Protein AF-A0A0C3B4S2-F1 (afdb_monomer_lite)

Foldseek 3Di:
DDDPDPQDDDDPLLVVLLVVLLVVLVVLLVVLQVQLVVLVVVLVVLVPPDPPDPLCPDPLNVLLNCLSVLLSVLSNVLSVLSVVLNVLSVCLSVVLSCCVVVVDPAQPDDDPPPDPDDPSVNSSSNSPGDPCSVVSVVSSVVSSLSSLVSSLSNVLSVCLSPDPDPVVSVVSVVVSVVVNVVSVVVVVCVVVVVPDD

Secondary structure (DSSP, 8-state):
--------PPPHHHHHHHHHHHHHHHHHHHHHHHHHHHHHHHHHHHHTS-TTSTTTTSHHHHHHHHHHHHHHHHHHHHHHHHHHHHHHHHHHHHHHHHHHTTSSPPP-----TT-----HHHHHHHTT--THHHHHHHHHHHHHHHHHHHHHHHHHHHHHHH-S-HHHHHHHHHHHHHHHHHHHHHHHHHHHHT---

Sequence (197 aa):
MSNPTPPEKLPDQVKLVLDADQKQAEAVGIVMALFAGALVSLAQIVEGVDSEDSKTTTASWQAMRIFLYGSVMLNLAGAFLSLLTIKMCTDLPLAYHQWKSGKRDGPRVNRPDRVKDWHRFGLLLEAGMSRHYATVDHMSTLALILACVCTFASLTFWVCLNTLNVITSGITMIIFGLVGIAVIVAFVMTIVGEGWK

Radius of gyration: 22.96 Å; chains: 1; bounding box: 51×38×77 Å

Organism: NCBI:txid933852

Structure (mmCIF, N/CA/C/O backbone):
data_AF-A0A0C3B4S2-F1
#
_entry.id   AF-A0A0C3B4S2-F1
#
loop_
_atom_site.group_PDB
_atom_site.id
_atom_site.type_symbol
_atom_site.label_atom_id
_atom_site.label_alt_id
_atom_site.label_comp_id
_atom_site.label_asym_id
_atom_site.label_entity_id
_atom_site.label_seq_id
_atom_site.pdbx_PDB_ins_code
_atom_site.Cartn_x
_atom_site.Cartn_y
_atom_site.Cartn_z
_atom_site.occupancy
_atom_site.B_iso_or_equiv
_atom_site.auth_seq_id
_atom_site.auth_comp_id
_atom_site.auth_asym_id
_atom_site.auth_atom_id
_atom_site.pdbx_PDB_model_num
ATOM 1 N N . MET A 1 1 ? 23.307 16.521 -43.701 1.00 38.19 1 MET A N 1
ATOM 2 C CA . MET A 1 1 ? 22.108 16.786 -42.879 1.00 38.19 1 MET A CA 1
ATOM 3 C C . MET A 1 1 ? 21.499 15.441 -42.517 1.00 38.19 1 MET A C 1
ATOM 5 O O . MET A 1 1 ? 20.923 14.804 -43.386 1.00 38.19 1 MET A O 1
ATOM 9 N N . SER A 1 2 ? 21.731 14.944 -41.301 1.00 38.69 2 SER A N 1
ATOM 10 C CA . SER A 1 2 ? 21.067 13.733 -40.807 1.00 38.69 2 SER A CA 1
ATOM 11 C C . SER A 1 2 ? 19.630 14.089 -40.436 1.00 38.69 2 SER A C 1
ATOM 13 O O . SER A 1 2 ? 19.408 15.032 -39.679 1.00 38.69 2 SER A O 1
ATOM 15 N N . ASN A 1 3 ? 18.660 13.364 -40.995 1.00 37.84 3 ASN A N 1
ATOM 16 C CA . ASN A 1 3 ? 17.264 13.472 -40.575 1.00 37.84 3 ASN A CA 1
ATOM 17 C C . ASN A 1 3 ? 17.179 13.259 -39.054 1.00 37.84 3 ASN A C 1
ATOM 19 O O . ASN A 1 3 ? 17.784 12.299 -38.566 1.00 37.84 3 ASN A O 1
ATOM 23 N N . PRO A 1 4 ? 16.451 14.103 -38.300 1.00 43.50 4 PRO A N 1
ATOM 24 C CA . PRO A 1 4 ? 16.162 13.810 -36.907 1.00 43.50 4 PRO A CA 1
ATOM 25 C C . PRO A 1 4 ? 15.324 12.532 -36.876 1.00 43.50 4 PRO A C 1
ATOM 27 O O . PRO A 1 4 ? 14.188 12.502 -37.353 1.00 43.50 4 PRO A O 1
ATOM 30 N N . THR A 1 5 ? 15.910 11.449 -36.374 1.00 50.38 5 THR A N 1
ATOM 31 C CA . THR A 1 5 ? 15.167 10.236 -36.051 1.00 50.38 5 THR A CA 1
ATOM 32 C C . THR A 1 5 ? 14.046 10.616 -35.079 1.00 50.38 5 THR A C 1
ATOM 34 O O . THR A 1 5 ? 14.288 11.385 -34.142 1.00 50.38 5 THR A O 1
ATOM 37 N N . PRO A 1 6 ? 12.804 10.151 -35.305 1.00 46.91 6 PRO A N 1
ATOM 38 C CA . PRO A 1 6 ? 11.701 10.441 -34.398 1.00 46.91 6 PRO A CA 1
ATOM 39 C C . PRO A 1 6 ? 12.076 9.997 -32.976 1.00 46.91 6 PRO A C 1
ATOM 41 O O . PRO A 1 6 ? 12.815 9.018 -32.839 1.00 46.91 6 PRO A O 1
ATOM 44 N N . PRO A 1 7 ? 11.594 10.690 -31.923 1.00 50.56 7 PRO A N 1
ATOM 45 C CA . PRO A 1 7 ? 11.894 10.331 -30.542 1.00 50.56 7 PRO A CA 1
ATOM 46 C C . PRO A 1 7 ? 11.542 8.862 -30.343 1.00 50.56 7 PRO A C 1
ATOM 48 O O . PRO A 1 7 ? 10.396 8.444 -30.518 1.00 50.56 7 PRO A O 1
ATOM 51 N N . GLU A 1 8 ? 12.575 8.070 -30.096 1.00 57.66 8 GLU A N 1
ATOM 52 C CA . GLU A 1 8 ? 12.512 6.636 -30.301 1.00 57.66 8 GLU A CA 1
ATOM 53 C C . GLU A 1 8 ? 11.746 5.980 -29.154 1.00 57.66 8 GLU A C 1
ATOM 55 O O . GLU A 1 8 ? 12.255 5.856 -28.044 1.00 57.66 8 GLU A O 1
ATOM 60 N N . LYS A 1 9 ? 10.477 5.659 -29.413 1.00 66.25 9 LYS A N 1
ATOM 61 C CA . LYS A 1 9 ? 9.493 5.247 -28.407 1.00 66.25 9 LYS A CA 1
ATOM 62 C C . LYS A 1 9 ? 9.879 3.922 -27.741 1.00 66.25 9 LYS A C 1
ATOM 64 O O . LYS A 1 9 ? 10.499 3.062 -28.367 1.00 66.25 9 LYS A O 1
ATOM 69 N N . LEU A 1 10 ? 9.470 3.761 -26.478 1.00 72.06 10 LEU A N 1
ATOM 70 C CA . LEU A 1 10 ? 9.518 2.472 -25.782 1.00 72.06 10 LEU A CA 1
ATOM 71 C C . LEU A 1 10 ? 8.820 1.387 -26.621 1.00 72.06 10 LEU A C 1
ATOM 73 O O . LEU A 1 10 ? 7.815 1.701 -27.264 1.00 72.06 10 LEU A O 1
ATOM 77 N N . PRO A 1 11 ? 9.285 0.124 -26.575 1.00 80.56 11 PRO A N 1
ATOM 78 C CA . PRO A 1 11 ? 8.559 -0.988 -27.177 1.00 80.56 11 PRO A CA 1
ATOM 79 C C . PRO A 1 11 ? 7.121 -1.044 -26.648 1.00 80.56 11 PRO A C 1
ATOM 81 O O . PRO A 1 11 ? 6.907 -0.911 -25.440 1.00 80.56 11 PRO A O 1
ATOM 84 N N . ASP A 1 12 ? 6.146 -1.274 -27.529 1.00 79.94 12 ASP A N 1
ATOM 85 C CA . ASP A 1 12 ? 4.718 -1.186 -27.185 1.00 79.94 12 ASP A CA 1
ATOM 86 C C . ASP A 1 12 ? 4.326 -2.105 -26.017 1.00 79.94 12 ASP A C 1
ATOM 88 O O . ASP A 1 12 ? 3.526 -1.721 -25.167 1.00 79.94 12 ASP A O 1
ATOM 92 N N . GLN A 1 13 ? 4.945 -3.287 -25.918 1.00 75.19 13 GLN A N 1
ATOM 93 C CA . GLN A 1 13 ? 4.725 -4.229 -24.814 1.00 75.19 13 GLN A CA 1
ATOM 94 C C . GLN A 1 13 ? 5.197 -3.675 -23.462 1.00 75.19 13 GLN A C 1
ATOM 96 O O . GLN A 1 13 ? 4.485 -3.780 -22.467 1.00 75.19 13 GLN A O 1
ATOM 101 N N . VAL A 1 14 ? 6.374 -3.041 -23.425 1.00 80.00 14 VAL A N 1
ATOM 102 C CA . VAL A 1 14 ? 6.921 -2.419 -22.208 1.00 80.00 14 VAL A CA 1
ATOM 103 C C . VAL A 1 14 ? 6.069 -1.218 -21.822 1.00 80.00 14 VAL A C 1
ATOM 105 O O . VAL A 1 14 ? 5.740 -1.048 -20.653 1.00 80.00 14 VAL A O 1
ATOM 108 N N . LYS A 1 15 ? 5.666 -0.412 -22.809 1.00 82.62 15 LYS A N 1
ATOM 109 C CA . LYS A 1 15 ? 4.810 0.749 -22.584 1.00 82.62 15 LYS A CA 1
ATOM 110 C C . LYS A 1 15 ? 3.446 0.354 -22.013 1.00 82.62 15 LYS A C 1
ATOM 112 O O . LYS A 1 15 ? 3.002 0.977 -21.059 1.00 82.62 15 LYS A O 1
ATOM 117 N N . LEU A 1 16 ? 2.806 -0.685 -22.551 1.00 84.25 16 LEU A N 1
ATOM 118 C CA . LEU A 1 16 ? 1.517 -1.167 -22.050 1.00 84.25 16 LEU A CA 1
ATOM 119 C C . LEU A 1 16 ? 1.604 -1.590 -20.577 1.00 84.25 16 LEU A C 1
ATOM 121 O O . LEU A 1 16 ? 0.755 -1.215 -19.772 1.00 84.25 16 LEU A O 1
ATOM 125 N N . VAL A 1 17 ? 2.644 -2.353 -20.229 1.00 82.94 17 VAL A N 1
ATOM 126 C CA . VAL A 1 17 ? 2.894 -2.815 -18.858 1.00 82.94 17 VAL A CA 1
ATOM 127 C C . VAL A 1 17 ? 3.141 -1.638 -17.913 1.00 82.94 17 VAL A C 1
ATOM 129 O O . VAL A 1 17 ? 2.558 -1.597 -16.829 1.00 82.94 17 VAL A O 1
ATOM 132 N N . LEU A 1 18 ? 3.963 -0.682 -18.351 1.00 85.69 18 LEU A N 1
ATOM 133 C CA . LEU A 1 18 ? 4.326 0.521 -17.608 1.00 85.69 18 LEU A CA 1
ATOM 134 C C . LEU A 1 18 ? 3.120 1.434 -17.358 1.00 85.69 18 LEU A C 1
ATOM 136 O O . LEU A 1 18 ? 2.908 1.868 -16.231 1.00 85.69 18 LEU A O 1
ATOM 140 N N . ASP A 1 19 ? 2.314 1.693 -18.392 1.00 86.75 19 ASP A N 1
ATOM 141 C CA . ASP A 1 19 ? 1.107 2.520 -18.299 1.00 86.75 19 ASP A CA 1
ATOM 142 C C . ASP A 1 19 ? 0.079 1.870 -17.355 1.00 86.75 19 ASP A C 1
ATOM 144 O O . ASP A 1 19 ? -0.599 2.563 -16.591 1.00 86.75 19 ASP A O 1
ATOM 148 N N . ALA A 1 20 ? -0.031 0.537 -17.380 1.00 86.44 20 ALA A N 1
ATOM 149 C CA . ALA A 1 20 ? -0.888 -0.209 -16.465 1.00 86.44 20 ALA A CA 1
ATOM 150 C C . ALA A 1 20 ? -0.389 -0.130 -15.011 1.00 86.44 20 ALA A C 1
ATOM 152 O O . ALA A 1 20 ? -1.187 0.146 -14.116 1.00 86.44 20 ALA A O 1
ATOM 153 N N . ASP A 1 21 ? 0.915 -0.313 -14.776 1.00 85.38 21 ASP A N 1
ATOM 154 C CA . ASP A 1 21 ? 1.522 -0.195 -13.441 1.00 85.38 21 ASP A CA 1
ATOM 155 C C . ASP A 1 21 ? 1.396 1.221 -12.879 1.00 85.38 21 ASP A C 1
ATOM 157 O O . ASP A 1 21 ? 1.027 1.408 -11.721 1.00 85.38 21 ASP A O 1
ATOM 161 N N . GLN A 1 22 ? 1.640 2.235 -13.709 1.00 88.31 22 GLN A N 1
ATOM 162 C CA . GLN A 1 22 ? 1.518 3.629 -13.309 1.00 88.31 22 GLN A CA 1
ATOM 163 C C . GLN A 1 22 ? 0.084 3.966 -12.886 1.00 88.31 22 GLN A C 1
ATOM 165 O O . GLN A 1 22 ? -0.110 4.550 -11.821 1.00 88.31 22 GLN A O 1
ATOM 170 N N . LYS A 1 23 ? -0.923 3.572 -13.679 1.00 90.19 23 LYS A N 1
ATOM 171 C CA . LYS A 1 23 ? -2.337 3.801 -13.337 1.00 90.19 23 LYS A CA 1
ATOM 172 C C . LYS A 1 23 ? -2.759 3.056 -12.075 1.00 90.19 23 LYS A C 1
ATOM 174 O O . LYS A 1 23 ? -3.519 3.595 -11.273 1.00 90.19 23 LYS A O 1
ATOM 179 N N . GLN A 1 24 ? -2.283 1.826 -11.899 1.00 88.06 24 GLN A N 1
ATOM 180 C CA . GLN A 1 24 ? -2.565 1.039 -10.703 1.00 88.06 24 GLN A CA 1
ATOM 181 C C . GLN A 1 24 ? -1.956 1.697 -9.460 1.00 88.06 24 GLN A C 1
ATOM 183 O O . GLN A 1 24 ? -2.663 1.900 -8.474 1.00 88.06 24 GLN A O 1
ATOM 188 N N . ALA A 1 25 ? -0.679 2.082 -9.516 1.00 89.25 25 ALA A N 1
ATOM 189 C CA . ALA A 1 25 ? -0.005 2.770 -8.422 1.00 89.25 25 ALA A CA 1
ATOM 190 C C . ALA A 1 25 ? -0.660 4.124 -8.104 1.00 89.25 25 ALA A C 1
ATOM 192 O O . ALA A 1 25 ? -0.841 4.455 -6.937 1.00 89.25 25 ALA A O 1
ATOM 193 N N . GLU A 1 26 ? -1.085 4.888 -9.112 1.00 92.38 26 GLU A N 1
ATOM 194 C CA . GLU A 1 26 ? -1.828 6.138 -8.913 1.00 92.38 26 GLU A CA 1
ATOM 195 C C . GLU A 1 26 ? -3.138 5.908 -8.152 1.00 92.38 26 GLU A C 1
ATOM 197 O O . GLU A 1 26 ? -3.380 6.548 -7.127 1.00 92.38 26 GLU A O 1
ATOM 202 N N . ALA A 1 27 ? -3.953 4.949 -8.598 1.00 91.06 27 ALA A N 1
ATOM 203 C CA . ALA A 1 27 ? -5.215 4.624 -7.943 1.00 91.06 27 ALA A CA 1
ATOM 204 C C . ALA A 1 27 ? -5.008 4.157 -6.493 1.00 91.06 27 ALA A C 1
ATOM 206 O O . ALA A 1 27 ? -5.675 4.653 -5.583 1.00 91.06 27 ALA A O 1
ATOM 207 N N . VAL A 1 28 ? -4.060 3.241 -6.261 1.00 89.44 28 VAL A N 1
ATOM 208 C CA . VAL A 1 28 ? -3.737 2.738 -4.916 1.00 89.44 28 VAL A CA 1
ATOM 209 C C . VAL A 1 28 ? -3.231 3.868 -4.023 1.00 89.44 28 VAL A C 1
ATOM 211 O O . VAL A 1 28 ? -3.699 4.007 -2.895 1.00 89.44 28 VAL A O 1
ATOM 214 N N . GLY A 1 29 ? -2.335 4.715 -4.531 1.00 91.12 29 GLY A N 1
ATOM 215 C CA . GLY A 1 29 ? -1.787 5.842 -3.785 1.00 91.12 29 GLY A CA 1
ATOM 216 C C . GLY A 1 29 ? -2.858 6.838 -3.342 1.00 91.12 29 GLY A C 1
ATOM 217 O O . GLY A 1 29 ? -2.869 7.242 -2.179 1.00 91.12 29 GLY A O 1
ATOM 218 N N . ILE A 1 30 ? -3.795 7.183 -4.233 1.00 92.56 30 ILE A N 1
ATOM 219 C CA . ILE A 1 30 ? -4.930 8.065 -3.918 1.00 92.56 30 ILE A CA 1
ATOM 220 C C . ILE A 1 30 ? -5.809 7.445 -2.832 1.00 92.56 30 ILE A C 1
ATOM 222 O O . ILE A 1 30 ? -6.122 8.105 -1.841 1.00 92.56 30 ILE A O 1
ATOM 226 N N . VAL A 1 31 ? -6.193 6.176 -2.995 1.00 92.69 31 VAL A N 1
ATOM 227 C CA . VAL A 1 31 ? -7.050 5.475 -2.031 1.00 92.69 31 VAL A CA 1
ATOM 228 C C . VAL A 1 31 ? -6.385 5.439 -0.656 1.00 92.69 31 VAL A C 1
ATOM 230 O O . VAL A 1 31 ? -6.995 5.854 0.325 1.00 92.69 31 VAL A O 1
ATOM 233 N N . MET A 1 32 ? -5.119 5.033 -0.586 1.00 92.12 32 MET A N 1
ATOM 234 C CA . MET A 1 32 ? -4.358 4.965 0.664 1.00 92.12 32 MET A CA 1
ATOM 235 C C . MET A 1 32 ? -4.247 6.337 1.345 1.00 92.12 32 MET A C 1
ATOM 237 O O . MET A 1 32 ? -4.450 6.450 2.552 1.00 92.12 32 MET A O 1
ATOM 241 N N . ALA A 1 33 ? -4.007 7.410 0.586 1.00 92.56 33 ALA A N 1
ATOM 242 C CA . ALA A 1 33 ? -3.966 8.765 1.137 1.00 92.56 33 ALA A CA 1
ATOM 243 C C . ALA A 1 33 ? -5.328 9.215 1.700 1.00 92.56 33 ALA A C 1
ATOM 245 O O . ALA A 1 33 ? -5.386 9.804 2.782 1.00 92.56 33 ALA A O 1
ATOM 246 N N . LEU A 1 34 ? -6.428 8.909 1.004 1.00 93.31 34 LEU A N 1
ATOM 247 C CA . LEU A 1 34 ? -7.783 9.208 1.479 1.00 93.31 34 LEU A CA 1
ATOM 248 C C . LEU A 1 34 ? -8.125 8.424 2.752 1.00 93.31 34 LEU A C 1
ATOM 250 O O . LEU A 1 34 ? -8.669 9.000 3.695 1.00 93.31 34 LEU A O 1
ATOM 254 N N . PHE A 1 35 ? -7.762 7.140 2.813 1.00 89.12 35 PHE A N 1
ATOM 255 C CA . PHE A 1 35 ? -7.934 6.323 4.015 1.00 89.12 35 PHE A CA 1
ATOM 256 C C . PHE A 1 35 ? -7.112 6.857 5.189 1.00 89.12 35 PHE A C 1
ATOM 258 O O . PHE A 1 35 ? -7.648 6.966 6.291 1.00 89.12 35 PHE A O 1
ATOM 265 N N . ALA A 1 36 ? -5.855 7.257 4.966 1.00 92.31 36 ALA A N 1
ATOM 266 C CA . ALA A 1 36 ? -5.053 7.912 5.998 1.00 92.31 36 ALA A CA 1
ATOM 267 C C . ALA A 1 36 ? -5.755 9.166 6.539 1.00 92.31 36 ALA A C 1
ATOM 269 O O . ALA A 1 36 ? -5.878 9.317 7.752 1.00 92.31 36 ALA A O 1
ATOM 270 N N . GLY A 1 37 ? -6.265 10.032 5.655 1.00 90.44 37 GLY A N 1
ATOM 271 C CA . GLY A 1 37 ? -7.000 11.236 6.047 1.00 90.44 37 GLY A CA 1
ATOM 272 C C . GLY A 1 37 ? -8.238 10.926 6.895 1.00 90.44 37 GLY A C 1
ATOM 273 O O . GLY A 1 37 ? -8.404 11.495 7.973 1.00 90.44 37 GLY A O 1
ATOM 274 N N . ALA A 1 38 ? -9.066 9.973 6.459 1.00 90.00 38 ALA A N 1
ATOM 275 C CA . ALA A 1 38 ? -10.255 9.552 7.201 1.00 90.00 38 ALA A CA 1
ATOM 276 C C . ALA A 1 38 ? -9.911 8.970 8.585 1.00 90.00 38 ALA A C 1
ATOM 278 O O . ALA A 1 38 ? -10.583 9.265 9.575 1.00 90.00 38 ALA A O 1
ATOM 279 N N . LEU A 1 39 ? -8.845 8.172 8.674 1.00 89.75 39 LEU A N 1
ATOM 280 C CA . LEU A 1 39 ? -8.396 7.572 9.930 1.00 89.75 39 LEU A CA 1
ATOM 281 C C . LEU A 1 39 ? -7.774 8.590 10.886 1.00 89.75 39 LEU A C 1
ATOM 283 O O . LEU A 1 39 ? -7.946 8.453 12.093 1.00 89.75 39 LEU A O 1
ATOM 287 N N . VAL A 1 40 ? -7.106 9.628 10.377 1.00 91.19 40 VAL A N 1
ATOM 288 C CA . VAL A 1 40 ? -6.643 10.754 11.202 1.00 91.19 40 VAL A CA 1
ATOM 289 C C . VAL A 1 40 ? -7.832 11.490 11.815 1.00 91.19 40 VAL A C 1
ATOM 291 O O . VAL A 1 40 ? -7.816 11.769 13.011 1.00 91.19 40 VAL A O 1
ATOM 294 N N . SER A 1 41 ? -8.895 11.746 11.045 1.00 90.06 41 SER A N 1
ATOM 295 C CA . SER A 1 41 ? -10.123 12.333 11.597 1.00 90.06 41 SER A CA 1
ATOM 296 C C . SER A 1 41 ? -10.759 11.436 12.661 1.00 90.06 41 SER A C 1
ATOM 298 O O . SER A 1 41 ? -11.190 11.928 13.702 1.00 90.06 41 SER A O 1
ATOM 300 N N . LEU A 1 42 ? -10.769 10.115 12.450 1.00 84.56 42 LEU A N 1
ATOM 301 C CA . LEU A 1 42 ? -11.228 9.167 13.466 1.00 84.56 42 LEU A CA 1
ATOM 302 C C . LEU A 1 42 ? -10.344 9.204 14.722 1.00 84.56 42 LEU A C 1
ATOM 304 O O . LEU A 1 42 ? -10.871 9.193 15.830 1.00 84.56 42 LEU A O 1
ATOM 308 N N . ALA A 1 43 ? -9.022 9.295 14.570 1.00 85.69 43 ALA A N 1
ATOM 309 C CA . ALA A 1 43 ? -8.088 9.398 15.690 1.00 85.69 43 ALA A CA 1
ATOM 310 C C . ALA A 1 43 ? -8.336 10.656 16.528 1.00 85.69 43 ALA A C 1
ATOM 312 O O . ALA A 1 43 ? -8.373 10.567 17.751 1.00 85.69 43 ALA A O 1
ATOM 313 N N . GLN A 1 44 ? -8.615 11.792 15.887 1.00 86.69 44 GLN A N 1
ATOM 314 C CA . GLN A 1 44 ? -8.977 13.031 16.583 1.00 86.69 44 GLN A CA 1
ATOM 315 C C . GLN A 1 44 ? -10.276 12.885 17.389 1.00 86.69 44 GLN A C 1
ATOM 317 O O . GLN A 1 44 ? -10.364 13.379 18.511 1.00 86.69 44 GLN A O 1
ATOM 322 N N . ILE A 1 45 ? -11.271 12.168 16.854 1.00 84.25 45 ILE A N 1
ATOM 323 C CA . ILE A 1 45 ? -12.516 11.870 17.579 1.00 84.25 45 ILE A CA 1
ATOM 324 C C . ILE A 1 45 ? -12.234 10.968 18.788 1.00 84.25 45 ILE A C 1
ATOM 326 O O . ILE A 1 45 ? -12.741 11.225 19.875 1.00 84.25 45 ILE A O 1
ATOM 330 N N . VAL A 1 46 ? -11.412 9.928 18.613 1.00 79.56 46 VAL A N 1
ATOM 331 C CA . VAL A 1 46 ? -11.033 8.974 19.672 1.00 79.56 46 VAL A CA 1
ATOM 332 C C . VAL A 1 46 ? -10.251 9.649 20.803 1.00 79.56 46 VAL A C 1
ATOM 334 O O . VAL A 1 46 ? -10.418 9.287 21.968 1.00 79.56 46 VAL A O 1
ATOM 337 N N . GLU A 1 47 ? -9.367 10.591 20.473 1.00 75.00 47 GLU A N 1
ATOM 338 C CA . GLU A 1 47 ? -8.588 11.365 21.446 1.00 75.00 47 GLU A CA 1
ATOM 339 C C . GLU A 1 47 ? -9.444 12.375 22.214 1.00 75.00 47 GLU A C 1
ATOM 341 O O . GLU A 1 47 ? -9.156 12.646 23.376 1.00 75.00 47 GLU A O 1
ATOM 346 N N . GLY A 1 48 ? -10.514 12.888 21.598 1.00 67.50 48 GLY A N 1
ATOM 347 C CA . GLY A 1 48 ? -11.474 13.785 22.243 1.00 67.50 48 GLY A CA 1
ATOM 348 C C . GLY A 1 48 ? -12.408 13.111 23.257 1.00 67.50 48 GLY A C 1
ATOM 349 O O . GLY A 1 48 ? -13.176 13.807 23.916 1.00 67.50 48 GLY A O 1
ATOM 350 N N . VAL A 1 49 ? -12.370 11.780 23.390 1.00 68.12 49 VAL A N 1
ATOM 351 C CA . VAL A 1 49 ? -13.100 11.047 24.437 1.00 68.12 49 VAL A CA 1
ATOM 352 C C . VAL A 1 49 ? -12.299 11.130 25.740 1.00 68.12 49 VAL A C 1
ATOM 354 O O . VAL A 1 49 ? -11.135 10.725 25.762 1.00 68.12 49 VAL A O 1
ATOM 357 N N . ASP A 1 50 ? -12.916 11.650 26.809 1.00 56.47 50 ASP A N 1
ATOM 358 C CA . ASP A 1 50 ? -12.255 11.983 28.079 1.00 56.47 50 ASP A CA 1
ATOM 359 C C . ASP A 1 50 ? -11.287 10.891 28.568 1.00 56.47 50 ASP A C 1
ATOM 361 O O . ASP A 1 50 ? -11.635 9.728 28.800 1.00 56.47 50 ASP A O 1
ATOM 365 N N . SER A 1 51 ? -10.028 11.297 28.738 1.00 55.72 51 SER A N 1
ATOM 366 C CA . SER A 1 51 ? -8.930 10.414 29.152 1.00 55.72 51 SER A CA 1
ATOM 367 C C . SER A 1 51 ? -8.962 10.074 30.647 1.00 55.72 51 SER A C 1
ATOM 369 O O . SER A 1 51 ? -8.218 9.199 31.086 1.00 55.72 51 SER A O 1
ATOM 371 N N . GLU A 1 52 ? -9.816 10.746 31.424 1.00 54.41 52 GLU A N 1
ATOM 372 C CA . GLU A 1 52 ? -10.026 10.481 32.855 1.00 54.41 52 GLU A CA 1
ATOM 373 C C . GLU A 1 52 ? -11.069 9.385 33.119 1.00 54.41 52 GLU A C 1
ATOM 375 O O . GLU A 1 52 ? -11.210 8.912 34.248 1.00 54.41 52 GLU A O 1
ATOM 380 N N . ASP A 1 53 ? -11.778 8.928 32.084 1.00 60.78 53 ASP A N 1
ATOM 381 C CA . ASP A 1 53 ? -12.793 7.897 32.234 1.00 60.78 53 ASP A CA 1
ATOM 382 C C . ASP A 1 53 ? -12.132 6.510 32.343 1.00 60.78 53 ASP A C 1
ATOM 384 O O . ASP A 1 53 ? -11.460 6.033 31.428 1.00 60.78 53 ASP A O 1
ATOM 388 N N . SER A 1 54 ? -12.341 5.800 33.455 1.00 56.88 54 SER A N 1
ATOM 389 C CA . SER A 1 54 ? -11.738 4.468 33.708 1.00 56.88 54 SER A CA 1
ATOM 390 C C . SER A 1 54 ? -12.025 3.411 32.620 1.00 56.88 54 SER A C 1
ATOM 392 O O . SER A 1 54 ? -11.360 2.378 32.547 1.00 56.88 54 SER A O 1
ATOM 394 N N . LYS A 1 55 ? -13.000 3.667 31.739 1.00 61.09 55 LYS A N 1
ATOM 395 C CA . LYS A 1 55 ? -13.345 2.824 30.587 1.00 61.09 55 LYS A CA 1
ATOM 396 C C . LYS A 1 55 ? -12.398 3.012 29.392 1.00 61.09 55 LYS A C 1
ATOM 398 O O . LYS A 1 55 ? -12.180 2.052 28.650 1.00 61.09 55 LYS A O 1
ATOM 403 N N . THR A 1 56 ? -11.792 4.191 29.223 1.00 61.50 56 THR A N 1
ATOM 404 C CA . THR A 1 56 ? -10.875 4.510 28.108 1.00 61.50 56 THR A CA 1
ATOM 405 C C . THR A 1 56 ? -9.429 4.066 28.375 1.00 61.50 56 THR A C 1
ATOM 407 O O . THR A 1 56 ? -8.596 4.051 27.471 1.00 61.50 56 THR A O 1
ATOM 410 N N . THR A 1 57 ? -9.112 3.608 29.588 1.00 63.06 57 THR A N 1
ATOM 411 C CA . THR A 1 57 ? -7.809 3.008 29.943 1.00 63.06 57 THR A CA 1
ATOM 412 C C . THR A 1 57 ? -7.780 1.481 29.819 1.00 63.06 57 THR A C 1
ATOM 414 O O . THR A 1 57 ? -6.762 0.848 30.098 1.00 63.06 57 THR A O 1
ATOM 417 N N . THR A 1 58 ? -8.870 0.869 29.350 1.00 74.56 58 THR A N 1
ATOM 418 C CA . THR A 1 58 ? -8.949 -0.582 29.143 1.00 74.56 58 THR A CA 1
ATOM 419 C C . THR A 1 58 ? -7.995 -1.064 28.043 1.00 74.56 58 THR A C 1
ATOM 421 O O . THR A 1 58 ? -7.716 -0.359 27.069 1.00 74.56 58 THR A O 1
ATOM 424 N N . ALA A 1 59 ? -7.517 -2.309 28.164 1.00 76.00 59 ALA A N 1
ATOM 425 C CA . ALA A 1 59 ? -6.609 -2.926 27.190 1.00 76.00 59 ALA A CA 1
ATOM 426 C C . ALA A 1 59 ? -7.165 -2.896 25.752 1.00 76.00 59 ALA A C 1
ATOM 428 O O . ALA A 1 59 ? -6.412 -2.706 24.799 1.00 76.00 59 ALA A O 1
ATOM 429 N N . SER A 1 60 ? -8.486 -3.010 25.596 1.00 75.69 60 SER A N 1
ATOM 430 C CA . SER A 1 60 ? -9.166 -2.929 24.301 1.00 75.69 60 SER A CA 1
ATOM 431 C C . SER A 1 60 ? -9.089 -1.535 23.669 1.00 75.69 60 SER A C 1
ATOM 433 O O . SER A 1 60 ? -8.921 -1.431 22.456 1.00 75.69 60 SER A O 1
ATOM 435 N N . TRP A 1 61 ? -9.152 -0.462 24.467 1.00 80.88 61 TRP A N 1
ATOM 436 C CA . TRP A 1 61 ? -9.022 0.915 23.972 1.00 80.88 61 TRP A CA 1
ATOM 437 C C . TRP A 1 61 ? -7.580 1.230 23.553 1.00 80.88 61 TRP A C 1
ATOM 439 O O . TRP A 1 61 ? -7.344 1.867 22.526 1.00 80.88 61 TRP A O 1
ATOM 449 N N . GLN A 1 62 ? -6.598 0.704 24.293 1.00 80.56 62 GLN A N 1
ATOM 450 C CA . GLN A 1 62 ? -5.184 0.788 23.915 1.00 80.56 62 GLN A CA 1
ATOM 451 C C . GLN A 1 62 ? -4.896 0.002 22.628 1.00 80.56 62 GLN A C 1
ATOM 453 O O . GLN A 1 62 ? -4.265 0.531 21.714 1.00 80.56 62 GLN A O 1
ATOM 458 N N . ALA A 1 63 ? -5.416 -1.224 22.506 1.00 80.06 63 ALA A N 1
ATOM 459 C CA . ALA A 1 63 ? -5.292 -2.021 21.286 1.00 80.06 63 ALA A CA 1
ATOM 460 C C . ALA A 1 63 ? -5.901 -1.297 20.075 1.00 80.06 63 ALA A C 1
ATOM 462 O O . ALA A 1 63 ? -5.263 -1.196 19.029 1.00 80.06 63 ALA A O 1
ATOM 463 N N . MET A 1 64 ? -7.095 -0.721 20.233 1.00 85.56 64 MET A N 1
ATOM 464 C CA . MET A 1 64 ? -7.746 0.084 19.201 1.00 85.56 64 MET A CA 1
ATOM 465 C C . MET A 1 64 ? -6.871 1.247 18.725 1.00 85.56 64 MET A C 1
ATOM 467 O O . MET A 1 64 ? -6.730 1.436 17.518 1.00 85.56 64 MET A O 1
ATOM 471 N N . ARG A 1 65 ? -6.269 2.002 19.656 1.00 83.62 65 ARG A N 1
ATOM 472 C CA . ARG A 1 65 ? -5.358 3.115 19.346 1.00 83.62 65 ARG A CA 1
ATOM 473 C C . ARG A 1 65 ? -4.129 2.632 18.578 1.00 83.62 65 ARG A C 1
ATOM 475 O O . ARG A 1 65 ? -3.794 3.220 17.556 1.00 83.62 65 ARG A O 1
ATOM 482 N N . ILE A 1 66 ? -3.506 1.530 19.003 1.00 86.50 66 ILE A N 1
ATOM 483 C CA . ILE A 1 66 ? -2.362 0.935 18.291 1.00 86.50 66 ILE A CA 1
ATOM 484 C C . ILE A 1 66 ? -2.749 0.577 16.851 1.00 86.50 66 ILE A C 1
ATOM 486 O O . ILE A 1 66 ? -2.039 0.950 15.918 1.00 86.50 66 ILE A O 1
ATOM 490 N N . PHE A 1 67 ? -3.885 -0.098 16.654 1.00 87.06 67 PHE A N 1
ATOM 491 C CA . PHE A 1 67 ? -4.362 -0.434 15.311 1.00 87.06 67 PHE A CA 1
ATOM 492 C C . PHE A 1 67 ? -4.729 0.805 14.491 1.00 87.06 67 PHE A C 1
ATOM 494 O O . PHE A 1 67 ? -4.472 0.823 13.290 1.00 87.06 67 PHE A O 1
ATOM 501 N N . LEU A 1 68 ? -5.278 1.847 15.121 1.00 88.56 68 LEU A N 1
ATOM 502 C CA . LEU A 1 68 ? -5.652 3.094 14.458 1.00 88.56 68 LEU A CA 1
ATOM 503 C C . LEU A 1 68 ? -4.423 3.851 13.950 1.00 88.56 68 LEU A C 1
ATOM 505 O O . LEU A 1 68 ? -4.308 4.092 12.751 1.00 88.56 68 LEU A O 1
ATOM 509 N N . TYR A 1 69 ? -3.473 4.172 14.834 1.00 88.94 69 TYR A N 1
ATOM 510 C CA . TYR A 1 69 ? -2.247 4.877 14.446 1.00 88.94 69 TYR A CA 1
ATOM 511 C C . TYR A 1 69 ? -1.377 4.026 13.521 1.00 88.94 69 TYR A C 1
ATOM 513 O O . TYR A 1 69 ? -0.813 4.547 12.558 1.00 88.94 69 TYR A O 1
ATOM 521 N N . GLY A 1 70 ? -1.304 2.714 13.767 1.00 87.50 70 GLY A N 1
ATOM 522 C CA . GLY A 1 70 ? -0.636 1.776 12.869 1.00 87.50 70 GLY A CA 1
ATOM 523 C C . GLY A 1 70 ? -1.246 1.813 11.471 1.00 87.50 70 GLY A C 1
ATOM 524 O O . GLY A 1 70 ? -0.521 1.928 10.486 1.00 87.50 70 GLY A O 1
ATOM 525 N N . SER A 1 71 ? -2.577 1.813 11.380 1.00 89.88 71 SER A N 1
ATOM 526 C CA . SER A 1 71 ? -3.278 1.934 10.106 1.00 89.88 71 SER A CA 1
ATOM 527 C C . SER A 1 71 ? -3.004 3.265 9.400 1.00 89.88 71 SER A C 1
ATOM 529 O O . SER A 1 71 ? -2.730 3.269 8.201 1.00 89.88 71 SER A O 1
ATOM 531 N N . VAL A 1 72 ? -3.017 4.391 10.122 1.00 90.88 72 VAL A N 1
ATOM 532 C CA . VAL A 1 72 ? -2.673 5.711 9.558 1.00 90.88 72 VAL A CA 1
ATOM 533 C C . VAL A 1 72 ? -1.272 5.685 8.948 1.00 90.88 72 VAL A C 1
ATOM 535 O O . VAL A 1 72 ? -1.094 6.059 7.789 1.00 90.88 72 VAL A O 1
ATOM 538 N N . MET A 1 73 ? -0.282 5.201 9.702 1.00 92.25 73 MET A N 1
ATOM 539 C CA . MET A 1 73 ? 1.110 5.153 9.249 1.00 92.25 73 MET A CA 1
ATOM 540 C C . MET A 1 73 ? 1.297 4.215 8.055 1.00 92.25 73 MET A C 1
ATOM 542 O O . MET A 1 73 ? 2.020 4.558 7.122 1.00 92.25 73 MET A O 1
ATOM 546 N N . LEU A 1 74 ? 0.623 3.062 8.039 1.00 90.12 74 LEU A N 1
ATOM 547 C CA . LEU A 1 74 ? 0.679 2.119 6.919 1.00 90.12 74 LEU A CA 1
ATOM 548 C C . LEU A 1 74 ? 0.007 2.668 5.658 1.00 90.12 74 LEU A C 1
ATOM 550 O O . LEU A 1 74 ? 0.552 2.508 4.567 1.00 90.12 74 LEU A O 1
ATOM 554 N N . ASN A 1 75 ? -1.127 3.358 5.797 1.00 91.94 75 ASN A N 1
ATOM 555 C CA . ASN A 1 75 ? -1.790 4.034 4.684 1.00 91.94 75 ASN A CA 1
ATOM 556 C C . ASN A 1 75 ? -0.897 5.143 4.093 1.00 91.94 75 ASN A C 1
ATOM 558 O O . ASN A 1 75 ? -0.695 5.196 2.881 1.00 91.94 75 ASN A O 1
ATOM 562 N N . LEU A 1 76 ? -0.271 5.976 4.933 1.00 92.00 76 LEU A N 1
ATOM 563 C CA . LEU A 1 76 ? 0.690 6.991 4.477 1.00 92.00 76 LEU A CA 1
ATOM 564 C C . LEU A 1 76 ? 1.924 6.368 3.809 1.00 92.00 76 LEU A C 1
ATOM 566 O O . LEU A 1 76 ? 2.352 6.824 2.747 1.00 92.00 76 LEU A O 1
ATOM 570 N N . ALA A 1 77 ? 2.479 5.306 4.397 1.00 91.12 77 ALA A N 1
ATOM 571 C CA . ALA A 1 77 ? 3.622 4.596 3.836 1.00 91.12 77 ALA A CA 1
ATOM 572 C C . ALA A 1 77 ? 3.290 3.960 2.478 1.00 91.12 77 ALA A C 1
ATOM 574 O O . ALA A 1 77 ? 4.073 4.090 1.539 1.00 91.12 77 ALA A O 1
ATOM 575 N N . GLY A 1 78 ? 2.124 3.324 2.333 1.00 88.81 78 GLY A N 1
ATOM 576 C CA . GLY A 1 78 ? 1.686 2.749 1.060 1.00 88.81 78 GLY A CA 1
ATOM 577 C C . GLY A 1 78 ? 1.396 3.806 -0.008 1.00 88.81 78 GLY A C 1
ATOM 578 O O . GLY A 1 78 ? 1.745 3.608 -1.173 1.00 88.81 78 GLY A O 1
ATOM 579 N N . ALA A 1 79 ? 0.864 4.972 0.376 1.00 91.75 79 ALA A N 1
ATOM 580 C CA . ALA A 1 79 ? 0.743 6.110 -0.534 1.00 91.75 79 ALA A CA 1
ATOM 581 C C . ALA A 1 79 ? 2.123 6.591 -1.023 1.00 91.75 79 ALA A C 1
ATOM 583 O O . ALA A 1 79 ? 2.320 6.819 -2.217 1.00 91.75 79 ALA A O 1
ATOM 584 N N . PHE A 1 80 ? 3.115 6.668 -0.131 1.00 91.00 80 PHE A N 1
ATOM 585 C CA . PHE A 1 80 ? 4.485 7.026 -0.501 1.00 91.00 80 PHE A CA 1
ATOM 586 C C . PHE A 1 80 ? 5.158 5.972 -1.397 1.00 91.00 80 PHE A C 1
ATOM 588 O O . PHE A 1 80 ? 5.795 6.324 -2.389 1.00 91.00 80 PHE A O 1
ATOM 595 N N . LEU A 1 81 ? 4.983 4.679 -1.107 1.00 88.12 81 LEU A N 1
ATOM 596 C CA . LEU A 1 81 ? 5.468 3.581 -1.957 1.00 88.12 81 LEU A CA 1
ATOM 597 C C . LEU A 1 81 ? 4.829 3.614 -3.352 1.00 88.12 81 LEU A C 1
ATOM 599 O O . LEU A 1 81 ? 5.509 3.379 -4.351 1.00 88.12 81 LEU A O 1
ATOM 603 N N . SER A 1 82 ? 3.555 3.991 -3.438 1.00 89.56 82 SER A N 1
ATOM 604 C CA . SER A 1 82 ? 2.866 4.203 -4.712 1.00 89.56 82 SER A CA 1
ATOM 605 C C . SER A 1 82 ? 3.478 5.367 -5.500 1.00 89.56 82 SER A C 1
ATOM 607 O O . SER A 1 82 ? 3.754 5.219 -6.688 1.00 89.56 82 SER A O 1
ATOM 609 N N . LEU A 1 83 ? 3.808 6.487 -4.843 1.00 90.62 83 LEU A N 1
ATOM 610 C CA . LEU A 1 83 ? 4.533 7.596 -5.482 1.00 90.62 83 LEU A CA 1
ATOM 611 C C . LEU A 1 83 ? 5.930 7.183 -5.965 1.00 90.62 83 LEU A C 1
ATOM 613 O O . LEU A 1 83 ? 6.349 7.595 -7.046 1.00 90.62 83 LEU A O 1
ATOM 617 N N . LEU A 1 84 ? 6.650 6.359 -5.198 1.00 88.00 84 LEU A N 1
ATOM 618 C CA . LEU A 1 84 ? 7.940 5.809 -5.625 1.00 88.00 84 LEU A CA 1
ATOM 619 C C . LEU A 1 84 ? 7.792 4.900 -6.848 1.00 88.00 84 LEU A C 1
ATOM 621 O O . LEU A 1 84 ? 8.609 4.984 -7.763 1.00 88.00 84 LEU A O 1
ATOM 625 N N . THR A 1 85 ? 6.742 4.082 -6.887 1.00 86.81 85 THR A N 1
ATOM 626 C CA . THR A 1 85 ? 6.424 3.214 -8.029 1.00 86.81 85 THR A CA 1
ATOM 627 C C . THR A 1 85 ? 6.138 4.054 -9.272 1.00 86.81 85 THR A C 1
ATOM 629 O O . THR A 1 85 ? 6.781 3.856 -10.299 1.00 86.81 85 THR A O 1
ATOM 632 N N . ILE A 1 86 ? 5.278 5.075 -9.157 1.00 88.62 86 ILE A N 1
ATOM 633 C CA . ILE A 1 86 ? 4.993 6.033 -10.239 1.00 88.62 86 ILE A CA 1
ATOM 634 C C . ILE A 1 86 ? 6.280 6.703 -10.714 1.00 88.62 86 ILE A C 1
ATOM 636 O O . ILE A 1 86 ? 6.532 6.751 -11.914 1.00 88.62 86 ILE A O 1
ATOM 640 N N . LYS A 1 87 ? 7.121 7.174 -9.785 1.00 87.25 87 LYS A N 1
ATOM 641 C CA . LYS A 1 87 ? 8.396 7.811 -10.121 1.00 87.25 87 LYS A CA 1
ATOM 642 C C . LYS A 1 87 ? 9.295 6.876 -10.929 1.00 87.25 87 LYS A C 1
ATOM 644 O O . LYS A 1 87 ? 9.808 7.278 -11.971 1.00 87.25 87 LYS A O 1
ATOM 649 N N . MET A 1 88 ? 9.453 5.626 -10.490 1.00 82.31 88 MET A N 1
ATOM 650 C CA . MET A 1 88 ? 10.231 4.629 -11.230 1.00 82.31 88 MET A CA 1
ATOM 651 C C . MET A 1 88 ? 9.632 4.352 -12.614 1.00 82.31 88 MET A C 1
ATOM 653 O O . MET A 1 88 ? 10.383 4.255 -13.585 1.00 82.31 88 MET A O 1
ATOM 657 N N . CYS A 1 89 ? 8.300 4.304 -12.729 1.00 84.62 89 CYS A N 1
ATOM 658 C CA . CYS A 1 89 ? 7.625 4.162 -14.016 1.00 84.62 89 CYS A CA 1
ATOM 659 C C . CYS A 1 89 ? 7.901 5.352 -14.946 1.00 84.62 89 CYS A C 1
ATOM 661 O O . CYS A 1 89 ? 8.204 5.157 -16.119 1.00 84.62 89 CYS A O 1
ATOM 663 N N . THR A 1 90 ? 7.874 6.584 -14.433 1.00 86.44 90 THR A N 1
ATOM 664 C CA . THR A 1 90 ? 8.148 7.790 -15.232 1.00 86.44 90 THR A CA 1
ATOM 665 C C . THR A 1 90 ? 9.627 7.976 -15.583 1.00 86.44 90 THR A C 1
ATOM 667 O O . THR A 1 90 ? 9.940 8.564 -16.619 1.00 86.44 90 THR A O 1
ATOM 670 N N . ASP A 1 91 ? 10.542 7.451 -14.763 1.00 83.50 91 ASP A N 1
ATOM 671 C CA . ASP A 1 91 ? 11.989 7.523 -14.999 1.00 83.50 91 ASP A CA 1
ATOM 672 C C . ASP A 1 91 ? 12.455 6.503 -16.059 1.00 83.50 91 ASP A C 1
ATOM 674 O O . ASP A 1 91 ? 13.479 6.714 -16.719 1.00 83.50 91 ASP A O 1
ATOM 678 N N . LEU A 1 92 ? 11.705 5.412 -16.269 1.00 81.62 92 LEU A N 1
ATOM 679 C CA . LEU A 1 92 ? 12.060 4.349 -17.214 1.00 81.62 92 LEU A CA 1
ATOM 680 C C . LEU A 1 92 ? 12.149 4.838 -18.675 1.00 81.62 92 LEU A C 1
ATOM 682 O O . LEU A 1 92 ? 13.174 4.574 -19.310 1.00 81.62 92 LEU A O 1
ATOM 686 N N . PRO A 1 93 ? 11.170 5.583 -19.232 1.00 80.19 93 PRO A N 1
ATOM 687 C CA . PRO A 1 93 ? 11.288 6.151 -20.572 1.00 80.19 93 PRO A CA 1
ATOM 688 C C . PRO A 1 93 ? 12.520 7.033 -20.747 1.00 80.19 93 PRO A C 1
ATOM 690 O O . PRO A 1 93 ? 13.217 6.943 -21.758 1.00 80.19 93 PRO A O 1
ATOM 693 N N . LEU A 1 94 ? 12.831 7.850 -19.739 1.00 78.00 94 LEU A N 1
ATOM 694 C CA . LEU A 1 94 ? 13.993 8.730 -19.765 1.00 78.00 94 LEU A CA 1
ATOM 695 C C . LEU A 1 94 ? 15.302 7.927 -19.772 1.00 78.00 94 LEU A C 1
ATOM 697 O O . LEU A 1 94 ? 16.200 8.212 -20.568 1.00 78.00 94 LEU A O 1
ATOM 701 N N . ALA A 1 95 ? 15.397 6.900 -18.925 1.00 75.75 95 ALA A N 1
ATOM 702 C CA . ALA A 1 95 ? 16.547 6.004 -18.872 1.00 75.75 95 ALA A CA 1
ATOM 703 C C . ALA A 1 95 ? 16.731 5.225 -20.186 1.00 75.75 95 ALA A C 1
ATOM 705 O O . ALA A 1 95 ? 17.855 5.126 -20.684 1.00 75.75 95 ALA A O 1
ATOM 706 N N . TYR A 1 96 ? 15.637 4.745 -20.786 1.00 75.69 96 TYR A N 1
ATOM 707 C CA . TYR A 1 96 ? 15.646 4.043 -22.070 1.00 75.69 96 TYR A CA 1
ATOM 708 C C . TYR A 1 96 ? 16.183 4.930 -23.203 1.00 75.69 96 TYR A C 1
ATOM 710 O O . TYR A 1 96 ? 17.063 4.515 -23.959 1.00 75.69 96 TYR A O 1
ATOM 718 N N . HIS A 1 97 ? 15.735 6.187 -23.285 1.00 75.81 97 HIS A N 1
ATOM 719 C CA . HIS A 1 97 ? 16.249 7.141 -24.273 1.00 75.81 97 HIS A CA 1
ATOM 720 C C . HIS A 1 97 ? 17.744 7.452 -24.081 1.00 75.81 97 HIS A C 1
ATOM 722 O O . HIS A 1 97 ? 18.489 7.567 -25.058 1.00 75.81 97 HIS A O 1
ATOM 728 N N . GLN A 1 98 ? 18.215 7.584 -22.837 1.00 74.75 98 GLN A N 1
ATOM 729 C CA . GLN A 1 98 ? 19.634 7.825 -22.541 1.00 74.75 98 GLN A CA 1
ATOM 730 C C . GLN A 1 98 ? 20.522 6.631 -22.906 1.00 74.75 98 GLN A C 1
ATOM 732 O O . GLN A 1 98 ? 21.613 6.824 -23.442 1.00 74.75 98 GLN A O 1
ATOM 737 N N . TRP A 1 99 ? 20.043 5.410 -22.660 1.00 74.12 99 TRP A N 1
ATOM 738 C CA . TRP A 1 99 ? 20.722 4.193 -23.094 1.00 74.12 99 TRP A CA 1
ATOM 739 C C . TRP A 1 99 ? 20.816 4.125 -24.620 1.00 74.12 99 TRP A C 1
ATOM 741 O O . TRP A 1 99 ? 21.905 3.981 -25.173 1.00 74.12 99 TRP A O 1
ATOM 751 N N . LYS A 1 100 ? 19.689 4.300 -25.314 1.00 71.81 100 LYS A N 1
ATOM 752 C CA . LYS A 1 100 ? 19.631 4.166 -26.772 1.00 71.81 100 LYS A CA 1
ATOM 753 C C . LYS A 1 100 ? 20.421 5.244 -27.517 1.00 71.81 100 LYS A C 1
ATOM 755 O O . LYS A 1 100 ? 20.977 4.985 -28.577 1.00 71.81 100 LYS A O 1
ATOM 760 N N . SER A 1 101 ? 20.534 6.433 -26.926 1.00 75.81 101 SER A N 1
ATOM 761 C CA . SER A 1 101 ? 21.389 7.517 -27.427 1.00 75.81 101 SER A CA 1
ATOM 762 C C . SER A 1 101 ? 22.880 7.342 -27.104 1.00 75.81 101 SER A C 1
ATOM 764 O O . SER A 1 101 ? 23.668 8.235 -27.409 1.00 75.81 101 SER A O 1
ATOM 766 N N . GLY A 1 102 ? 23.281 6.228 -26.477 1.00 70.12 102 GLY A N 1
ATOM 767 C CA . GLY A 1 102 ? 24.674 5.935 -26.127 1.00 70.12 102 GLY A CA 1
ATOM 768 C C . GLY A 1 102 ? 25.233 6.797 -24.991 1.00 70.12 102 GLY A C 1
ATOM 769 O O . GLY A 1 102 ? 26.429 6.757 -24.724 1.00 70.12 102 GLY A O 1
ATOM 770 N N . LYS A 1 103 ? 24.387 7.585 -24.311 1.00 68.62 103 LYS A N 1
ATOM 771 C CA . LYS A 1 103 ? 24.779 8.457 -23.188 1.00 68.62 103 LYS A CA 1
ATOM 772 C C . LYS A 1 103 ? 24.898 7.708 -21.861 1.00 68.62 103 LYS A C 1
ATOM 774 O O . LYS A 1 103 ? 25.398 8.269 -20.889 1.00 68.62 103 LYS A O 1
ATOM 779 N N . ARG A 1 104 ? 24.402 6.472 -21.802 1.00 68.69 104 ARG A N 1
ATOM 780 C CA . ARG A 1 104 ? 24.412 5.618 -20.616 1.00 68.69 104 ARG A CA 1
ATOM 781 C C . ARG A 1 104 ? 24.617 4.165 -21.029 1.00 68.69 104 ARG A C 1
ATOM 783 O O . ARG A 1 104 ? 24.024 3.720 -22.010 1.00 68.69 104 ARG A O 1
ATOM 790 N N . ASP A 1 105 ? 25.411 3.433 -20.253 1.00 65.88 105 ASP A N 1
ATOM 791 C CA . ASP A 1 105 ? 25.559 1.990 -20.434 1.00 65.88 105 ASP A CA 1
ATOM 792 C C . ASP A 1 105 ? 24.205 1.290 -20.293 1.00 65.88 105 ASP A C 1
ATOM 794 O O . ASP A 1 105 ? 23.408 1.599 -19.400 1.00 65.88 105 ASP A O 1
ATOM 798 N N . GLY A 1 106 ? 23.955 0.336 -21.189 1.00 60.00 106 GLY A N 1
ATOM 799 C CA . GLY A 1 106 ? 22.738 -0.464 -21.163 1.00 60.00 106 GLY A CA 1
ATOM 800 C C . GLY A 1 106 ? 22.621 -1.319 -19.903 1.00 60.00 106 GLY A C 1
ATOM 801 O O . GLY A 1 106 ? 23.628 -1.636 -19.257 1.00 60.00 106 GLY A O 1
ATOM 802 N N . PRO A 1 107 ? 21.394 -1.721 -19.539 1.00 64.19 107 PRO A N 1
ATOM 803 C CA . PRO A 1 107 ? 21.184 -2.591 -18.394 1.00 64.19 107 PRO A CA 1
ATOM 804 C C . PRO A 1 107 ? 21.928 -3.920 -18.597 1.00 64.19 107 PRO A C 1
ATOM 806 O O . PRO A 1 107 ? 21.707 -4.641 -19.569 1.00 64.19 107 PRO A O 1
ATOM 809 N N . ARG A 1 108 ? 22.823 -4.268 -17.662 1.00 58.44 108 ARG A N 1
ATOM 810 C CA . ARG A 1 108 ? 23.489 -5.581 -17.637 1.00 58.44 108 ARG A CA 1
ATOM 811 C C . ARG A 1 108 ? 22.528 -6.625 -17.070 1.00 58.44 108 ARG A C 1
ATOM 813 O O . ARG A 1 108 ? 22.528 -6.908 -15.869 1.00 58.44 108 ARG A O 1
ATOM 820 N N . VAL A 1 109 ? 21.681 -7.175 -17.933 1.00 60.81 109 VAL A N 1
ATOM 821 C CA . VAL A 1 109 ? 20.806 -8.302 -17.594 1.00 60.81 109 VAL A CA 1
ATOM 822 C C . VAL A 1 109 ? 21.497 -9.593 -18.027 1.00 60.81 109 VAL A C 1
ATOM 824 O O . VAL A 1 109 ? 21.607 -9.877 -19.215 1.00 60.81 109 VAL A O 1
ATOM 827 N N . ASN A 1 110 ? 21.984 -10.382 -17.064 1.00 54.59 110 ASN A N 1
ATOM 828 C CA . ASN A 1 110 ? 22.431 -11.746 -17.347 1.00 54.59 110 ASN A CA 1
ATOM 829 C C . ASN A 1 110 ? 21.188 -12.593 -17.619 1.00 54.59 110 ASN A C 1
ATOM 831 O O . ASN A 1 110 ? 20.400 -12.836 -16.705 1.00 54.59 110 ASN A O 1
ATOM 835 N N . ARG A 1 111 ? 21.010 -13.002 -18.875 1.00 52.50 111 ARG A N 1
ATOM 836 C CA . ARG A 1 111 ? 19.888 -13.821 -19.331 1.00 52.50 111 ARG A CA 1
ATOM 837 C C . ARG A 1 111 ? 20.196 -15.298 -19.046 1.00 52.50 111 ARG A C 1
ATOM 839 O O . ARG A 1 111 ? 21.089 -15.846 -19.682 1.00 52.50 111 ARG A O 1
ATOM 846 N N . PRO A 1 112 ? 19.524 -15.971 -18.099 1.00 51.72 112 PRO A N 1
ATOM 847 C CA . PRO A 1 112 ? 19.535 -17.427 -18.064 1.00 51.72 112 PRO A CA 1
ATOM 848 C C . PRO A 1 112 ? 18.797 -17.964 -19.301 1.00 51.72 112 PRO A C 1
ATOM 850 O O . PRO A 1 112 ? 17.600 -17.734 -19.458 1.00 51.72 112 PRO A O 1
ATOM 853 N N . ASP A 1 113 ? 19.505 -18.699 -20.161 1.00 48.75 113 ASP A N 1
ATOM 854 C CA . ASP A 1 113 ? 19.067 -19.191 -21.485 1.00 48.75 113 ASP A CA 1
ATOM 855 C C . ASP A 1 113 ? 17.818 -20.108 -21.507 1.00 48.75 113 ASP A C 1
ATOM 857 O O . ASP A 1 113 ? 17.476 -20.667 -22.549 1.00 48.75 113 ASP A O 1
ATOM 861 N N . ARG A 1 114 ? 17.124 -20.326 -20.381 1.00 46.12 114 ARG A N 1
ATOM 862 C CA . ARG A 1 114 ? 16.087 -21.372 -20.256 1.00 46.12 114 ARG A CA 1
ATOM 863 C C . ARG A 1 114 ? 14.748 -20.954 -19.654 1.00 46.12 114 ARG A C 1
ATOM 865 O O . ARG A 1 114 ? 13.886 -21.813 -19.498 1.00 46.12 114 ARG A O 1
ATOM 872 N N . VAL A 1 115 ? 14.524 -19.678 -19.354 1.00 48.69 115 VAL A N 1
ATOM 873 C CA . VAL A 1 115 ? 13.215 -19.221 -18.854 1.00 48.69 115 VAL A CA 1
ATOM 874 C C . VAL A 1 115 ? 12.437 -18.623 -20.026 1.00 48.69 115 VAL A C 1
ATOM 876 O O . VAL A 1 115 ? 12.769 -17.537 -20.488 1.00 48.69 115 VAL A O 1
ATOM 879 N N . LYS A 1 116 ? 11.458 -19.366 -20.560 1.00 45.75 116 LYS A N 1
ATOM 880 C CA . LYS A 1 116 ? 10.564 -18.903 -21.642 1.00 45.75 116 LYS A CA 1
ATOM 881 C C . LYS A 1 116 ? 9.431 -17.998 -21.139 1.00 45.75 116 LYS A C 1
ATOM 883 O O . LYS A 1 116 ? 8.936 -17.194 -21.919 1.00 45.75 116 LYS A O 1
ATOM 888 N N . ASP A 1 117 ? 9.127 -18.047 -19.843 1.00 46.28 117 ASP A N 1
ATOM 889 C CA . ASP A 1 117 ? 8.030 -17.300 -19.219 1.00 46.28 117 ASP A CA 1
ATOM 890 C C . ASP A 1 117 ? 8.583 -16.147 -18.375 1.00 46.28 117 ASP A C 1
ATOM 892 O O . ASP A 1 117 ? 8.564 -16.163 -17.140 1.00 46.28 117 ASP A O 1
ATOM 896 N N . TRP A 1 118 ? 9.157 -15.139 -19.033 1.00 52.09 118 TRP A N 1
ATOM 897 C CA . TRP A 1 118 ? 9.541 -13.926 -18.315 1.00 52.09 118 TRP A CA 1
ATOM 898 C C . TRP A 1 118 ? 8.284 -13.134 -17.976 1.00 52.09 118 TRP A C 1
ATOM 900 O O . TRP A 1 118 ? 7.630 -12.557 -18.840 1.00 52.09 118 TRP A O 1
ATOM 910 N N . HIS A 1 119 ? 7.964 -13.136 -16.686 1.00 62.56 119 HIS A N 1
ATOM 911 C CA . HIS A 1 119 ? 6.864 -12.392 -16.091 1.00 62.56 119 HIS A CA 1
ATOM 912 C C . HIS A 1 119 ? 6.990 -10.888 -16.393 1.00 62.56 119 HIS A C 1
ATOM 914 O O . HIS A 1 119 ? 8.069 -10.404 -16.742 1.00 62.56 119 HIS A O 1
ATOM 920 N N . ARG A 1 120 ? 5.898 -10.136 -16.193 1.00 66.25 120 ARG A N 1
ATOM 921 C CA . ARG A 1 120 ? 5.762 -8.667 -16.331 1.00 66.25 120 ARG A CA 1
ATOM 922 C C . ARG A 1 120 ? 7.029 -7.866 -15.961 1.00 66.25 120 ARG A C 1
ATOM 924 O O . ARG A 1 120 ? 7.416 -6.943 -16.672 1.00 66.25 120 ARG A O 1
ATOM 931 N N . PHE A 1 121 ? 7.723 -8.273 -14.896 1.00 67.44 121 PHE A N 1
ATOM 932 C CA . PHE A 1 121 ? 8.957 -7.661 -14.397 1.00 67.44 121 PHE A CA 1
ATOM 933 C C . PHE A 1 121 ? 10.196 -7.829 -15.303 1.00 67.44 121 PHE A C 1
ATOM 935 O O . PHE A 1 121 ? 11.036 -6.935 -15.376 1.00 67.44 121 PHE A O 1
ATOM 942 N N . GLY A 1 122 ? 10.315 -8.946 -16.023 1.00 68.50 122 GLY A N 1
ATOM 943 C CA . GLY A 1 122 ? 11.416 -9.222 -16.950 1.00 68.50 122 GLY A CA 1
ATOM 944 C C . GLY A 1 122 ? 11.487 -8.248 -18.115 1.00 68.50 122 GLY A C 1
ATOM 945 O O . GLY A 1 122 ? 12.555 -7.729 -18.432 1.00 68.50 122 GLY A O 1
ATOM 946 N N . LEU A 1 123 ? 10.322 -7.952 -18.695 1.00 72.81 123 LEU A N 1
ATOM 947 C CA . LEU A 1 123 ? 10.171 -6.988 -19.786 1.00 72.81 123 LEU A CA 1
ATOM 948 C C . LEU A 1 123 ? 10.579 -5.575 -19.348 1.00 72.81 123 LEU A C 1
ATOM 950 O O . LEU A 1 123 ? 11.250 -4.858 -20.089 1.00 72.81 123 LEU A O 1
ATOM 954 N N . LEU A 1 124 ? 10.222 -5.187 -18.120 1.00 72.62 124 LEU A N 1
ATOM 955 C CA . LEU A 1 124 ? 10.625 -3.905 -17.540 1.00 72.62 124 LEU A CA 1
ATOM 956 C C . LEU A 1 124 ? 12.137 -3.863 -17.272 1.00 72.62 124 LEU A C 1
ATOM 958 O O . LEU A 1 124 ? 12.787 -2.853 -17.546 1.00 72.62 124 LEU A O 1
ATOM 962 N N . LEU A 1 125 ? 12.720 -4.960 -16.781 1.00 73.88 125 LEU A N 1
ATOM 963 C CA . LEU A 1 125 ? 14.153 -5.051 -16.505 1.00 73.88 125 LEU A CA 1
ATOM 964 C C . LEU A 1 125 ? 14.999 -4.928 -17.785 1.00 73.88 125 LEU A C 1
ATOM 966 O O . LEU A 1 125 ? 16.000 -4.210 -17.790 1.00 73.88 125 LEU A O 1
ATOM 970 N N . GLU A 1 126 ? 14.582 -5.580 -18.877 1.00 71.69 126 GLU A N 1
ATOM 971 C CA . GLU A 1 126 ? 15.227 -5.465 -20.197 1.00 71.69 126 GLU A CA 1
ATOM 972 C C . GLU A 1 126 ? 15.154 -4.031 -20.753 1.00 71.69 126 GLU A C 1
ATOM 974 O O . GLU A 1 126 ? 16.076 -3.579 -21.430 1.00 71.69 126 GLU A O 1
ATOM 979 N N . ALA 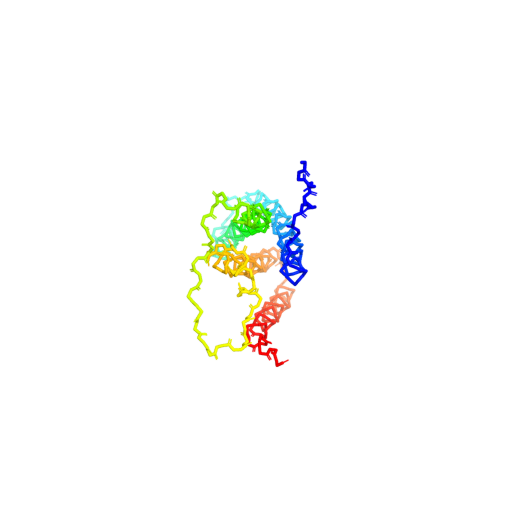A 1 127 ? 14.106 -3.277 -20.409 1.00 69.56 127 ALA A N 1
ATOM 980 C CA . ALA A 1 127 ? 13.963 -1.871 -20.780 1.00 69.56 127 ALA A CA 1
ATOM 981 C C . ALA A 1 127 ? 14.774 -0.894 -19.903 1.00 69.56 127 ALA A C 1
ATOM 983 O O . ALA A 1 127 ? 14.781 0.306 -20.180 1.00 69.56 127 ALA A O 1
ATOM 984 N N . GLY A 1 128 ? 15.470 -1.382 -18.869 1.00 68.00 128 GLY A N 1
ATOM 985 C CA . GLY A 1 128 ? 16.303 -0.565 -17.980 1.00 68.00 128 GLY A CA 1
ATOM 986 C C . GLY A 1 128 ? 15.694 -0.259 -16.611 1.00 68.00 128 GLY A C 1
ATOM 987 O O . GLY A 1 128 ? 16.217 0.606 -15.906 1.00 68.00 128 GLY A O 1
ATOM 988 N N . MET A 1 129 ? 14.623 -0.954 -16.212 1.00 75.94 129 MET A N 1
ATOM 989 C CA . MET A 1 129 ? 14.016 -0.789 -14.888 1.00 75.94 129 MET A CA 1
ATOM 990 C C . MET A 1 129 ? 14.957 -1.284 -13.783 1.00 75.94 129 MET A C 1
ATOM 992 O O . MET A 1 129 ? 15.668 -2.281 -13.932 1.00 75.94 129 MET A O 1
ATOM 996 N N . SER A 1 130 ? 14.958 -0.589 -12.643 1.00 76.75 130 SER A N 1
ATOM 997 C CA . SER A 1 130 ? 15.740 -0.989 -11.468 1.00 76.75 130 SER A CA 1
ATOM 998 C C . SER A 1 130 ? 15.259 -2.332 -10.915 1.00 76.75 130 SER A C 1
ATOM 1000 O O . SER A 1 130 ? 14.059 -2.561 -10.787 1.00 76.75 130 SER A O 1
ATOM 1002 N N . ARG A 1 131 ? 16.189 -3.189 -10.468 1.00 71.00 131 ARG A N 1
ATOM 1003 C CA . ARG A 1 131 ? 15.856 -4.446 -9.762 1.00 71.00 131 ARG A CA 1
ATOM 1004 C C . ARG A 1 131 ? 15.015 -4.223 -8.502 1.00 71.00 131 ARG A C 1
ATOM 1006 O O . ARG A 1 131 ? 14.266 -5.104 -8.104 1.00 71.00 131 ARG A O 1
ATOM 1013 N N . HIS A 1 132 ? 15.127 -3.040 -7.903 1.00 75.44 132 HIS A N 1
ATOM 1014 C CA . HIS A 1 132 ? 14.377 -2.669 -6.708 1.00 75.44 132 HIS A CA 1
ATOM 1015 C C . HIS A 1 132 ? 12.895 -2.408 -6.992 1.00 75.44 132 HIS A C 1
ATOM 1017 O O . HIS A 1 132 ? 12.120 -2.344 -6.047 1.00 75.44 132 HIS A O 1
ATOM 1023 N N . TYR A 1 133 ? 12.486 -2.284 -8.259 1.00 74.88 133 TYR A N 1
ATOM 1024 C CA . TYR A 1 133 ? 11.090 -2.043 -8.616 1.00 74.88 133 TYR A CA 1
ATOM 1025 C C . TYR A 1 133 ? 10.171 -3.187 -8.163 1.00 74.88 133 TYR A C 1
ATOM 1027 O O . TYR A 1 133 ? 9.171 -2.915 -7.514 1.00 74.88 133 TYR A O 1
ATOM 1035 N N . ALA A 1 134 ? 10.555 -4.456 -8.370 1.00 72.88 134 ALA A N 1
ATOM 1036 C CA . ALA A 1 134 ? 9.775 -5.598 -7.870 1.00 72.88 134 ALA A CA 1
ATOM 1037 C C . ALA A 1 134 ? 9.649 -5.578 -6.343 1.00 72.88 134 ALA A C 1
ATOM 1039 O O . ALA A 1 134 ? 8.596 -5.874 -5.791 1.00 72.88 134 ALA A O 1
ATOM 1040 N N . THR A 1 135 ? 10.724 -5.206 -5.644 1.00 75.31 135 THR A N 1
ATOM 1041 C CA . THR A 1 135 ? 10.688 -5.076 -4.186 1.00 75.31 135 THR A CA 1
ATOM 1042 C C . THR A 1 135 ? 9.739 -3.961 -3.758 1.00 75.31 135 THR A C 1
ATOM 1044 O O . THR A 1 135 ? 8.961 -4.163 -2.835 1.00 75.31 135 THR A O 1
ATOM 1047 N N . VAL A 1 136 ? 9.773 -2.802 -4.420 1.00 80.62 136 VAL A N 1
ATOM 1048 C CA . VAL A 1 136 ? 8.886 -1.672 -4.106 1.00 80.62 136 VAL A CA 1
ATOM 1049 C C . VAL A 1 136 ? 7.423 -2.021 -4.383 1.00 80.62 136 VAL A C 1
ATOM 1051 O O . VAL A 1 136 ? 6.582 -1.740 -3.535 1.00 80.62 136 VAL A O 1
ATOM 1054 N N . ASP A 1 137 ? 7.128 -2.688 -5.497 1.00 77.94 137 ASP A N 1
ATOM 1055 C CA . ASP A 1 137 ? 5.773 -3.119 -5.859 1.00 77.94 137 ASP A CA 1
ATOM 1056 C C . ASP A 1 137 ? 5.200 -4.145 -4.860 1.00 77.94 137 ASP A C 1
ATOM 1058 O O . ASP A 1 137 ? 4.100 -3.972 -4.321 1.00 77.94 137 ASP A O 1
ATOM 1062 N N . HIS A 1 138 ? 5.997 -5.152 -4.480 1.00 77.88 138 HIS A N 1
ATOM 1063 C CA . HIS A 1 138 ? 5.616 -6.095 -3.426 1.00 77.88 138 HIS A CA 1
ATOM 1064 C C . HIS A 1 138 ? 5.425 -5.410 -2.068 1.00 77.88 138 HIS A C 1
ATOM 1066 O O . HIS A 1 138 ? 4.455 -5.699 -1.369 1.00 77.88 138 HIS A O 1
ATOM 1072 N N . MET A 1 139 ? 6.312 -4.486 -1.688 1.00 79.00 139 MET A N 1
ATOM 1073 C CA . MET A 1 139 ? 6.182 -3.736 -0.434 1.00 79.00 139 MET A CA 1
ATOM 1074 C C . MET A 1 139 ? 4.945 -2.835 -0.441 1.00 79.00 139 MET A C 1
ATOM 1076 O O . MET A 1 139 ? 4.281 -2.729 0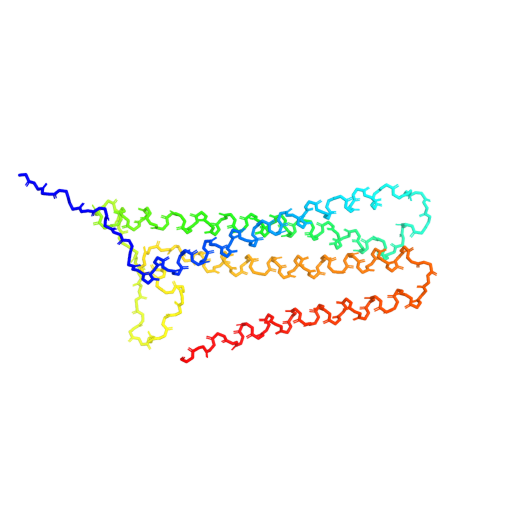.586 1.00 79.00 139 MET A O 1
ATOM 1080 N N . SER A 1 140 ? 4.606 -2.226 -1.581 1.00 79.81 140 SER A N 1
ATOM 1081 C CA . SER A 1 140 ? 3.387 -1.426 -1.754 1.00 79.81 140 SER A CA 1
ATOM 1082 C C . SER A 1 140 ? 2.136 -2.282 -1.546 1.00 79.81 140 SER A C 1
ATOM 1084 O O . SER A 1 140 ? 1.254 -1.930 -0.761 1.00 79.81 140 SER A O 1
ATOM 1086 N N . THR A 1 141 ? 2.109 -3.467 -2.159 1.00 81.25 141 THR A N 1
ATOM 1087 C CA . THR A 1 141 ? 1.014 -4.434 -2.009 1.00 81.25 141 THR A CA 1
ATOM 1088 C C . THR A 1 141 ? 0.885 -4.933 -0.566 1.00 81.25 141 THR A C 1
ATOM 1090 O O . THR A 1 141 ? -0.213 -4.960 -0.010 1.00 81.25 141 THR A O 1
ATOM 1093 N N . LEU A 1 142 ? 2.000 -5.275 0.086 1.00 79.44 142 LEU A N 1
ATOM 1094 C CA . LEU A 1 142 ? 2.004 -5.687 1.493 1.00 79.44 142 LEU A CA 1
ATOM 1095 C C . LEU A 1 142 ? 1.542 -4.561 2.424 1.00 79.44 142 LEU A C 1
ATOM 1097 O O . LEU A 1 142 ? 0.761 -4.811 3.342 1.00 79.44 142 LEU A O 1
ATOM 1101 N N . ALA A 1 143 ? 1.992 -3.327 2.180 1.00 83.50 143 ALA A N 1
ATOM 1102 C CA . ALA A 1 143 ? 1.579 -2.159 2.949 1.00 83.50 143 ALA A CA 1
ATOM 1103 C C . ALA A 1 143 ? 0.071 -1.913 2.826 1.00 83.50 143 ALA A C 1
ATOM 1105 O O . ALA A 1 143 ? -0.577 -1.679 3.843 1.00 83.50 143 ALA A O 1
ATOM 1106 N N . LEU A 1 144 ? -0.497 -2.038 1.620 1.00 84.31 144 LEU A N 1
ATOM 1107 C CA . LEU A 1 144 ? -1.940 -1.951 1.380 1.00 84.31 144 LEU A CA 1
ATOM 1108 C C . LEU A 1 144 ? -2.714 -2.997 2.191 1.00 84.31 144 LEU A C 1
ATOM 1110 O O . LEU A 1 144 ? -3.665 -2.660 2.891 1.00 84.31 144 LEU A O 1
ATOM 1114 N N . ILE A 1 145 ? -2.291 -4.258 2.151 1.00 82.81 145 ILE A N 1
ATOM 1115 C CA . ILE A 1 145 ? -2.984 -5.341 2.862 1.00 82.81 145 ILE A CA 1
ATOM 1116 C C . ILE A 1 145 ? -2.925 -5.126 4.370 1.00 82.81 145 ILE A C 1
ATOM 1118 O O . ILE A 1 145 ? -3.946 -5.218 5.053 1.00 82.81 145 ILE A O 1
ATOM 1122 N N . LEU A 1 146 ? -1.739 -4.817 4.896 1.00 81.56 146 LEU A N 1
ATOM 1123 C CA . LEU A 1 146 ? -1.569 -4.596 6.325 1.00 81.56 146 LEU A CA 1
ATOM 1124 C C . LEU A 1 146 ? -2.355 -3.359 6.784 1.00 81.56 146 LEU A C 1
ATOM 1126 O O . LEU A 1 146 ? -3.006 -3.409 7.826 1.00 81.56 146 LEU A O 1
ATOM 1130 N N . ALA A 1 147 ? -2.378 -2.293 5.977 1.00 85.69 147 ALA A N 1
ATOM 1131 C CA . ALA A 1 147 ? -3.212 -1.118 6.208 1.00 85.69 147 ALA A CA 1
ATOM 1132 C C . ALA A 1 147 ? -4.701 -1.479 6.263 1.00 85.69 147 ALA A C 1
ATOM 1134 O O . ALA A 1 147 ? -5.394 -1.055 7.189 1.00 85.69 147 ALA A O 1
ATOM 1135 N N . CYS A 1 148 ? -5.200 -2.305 5.338 1.00 84.75 148 CYS A N 1
ATOM 1136 C CA . CYS A 1 148 ? -6.579 -2.787 5.371 1.00 84.75 148 CYS A CA 1
ATOM 1137 C C . CYS A 1 148 ? -6.868 -3.575 6.654 1.00 84.75 148 CYS A C 1
ATOM 1139 O O . CYS A 1 148 ? -7.840 -3.273 7.343 1.00 84.75 148 CYS A O 1
ATOM 1141 N N . VAL A 1 149 ? -6.019 -4.540 7.019 1.00 83.62 149 VAL A N 1
ATOM 1142 C CA . VAL A 1 149 ? -6.204 -5.355 8.233 1.00 83.62 149 VAL A CA 1
ATOM 1143 C C . VAL A 1 149 ? -6.214 -4.481 9.490 1.00 83.62 149 VAL A C 1
ATOM 1145 O O . VAL A 1 149 ? -7.124 -4.605 10.310 1.00 83.62 149 VAL A O 1
ATOM 1148 N N . CYS A 1 150 ? -5.260 -3.556 9.628 1.00 84.06 150 CYS A N 1
ATOM 1149 C CA . CYS A 1 150 ? -5.212 -2.625 10.757 1.00 84.06 150 CYS A CA 1
ATOM 1150 C C . CYS A 1 150 ? -6.423 -1.679 10.779 1.00 84.06 150 CYS A C 1
ATOM 1152 O O . CYS A 1 150 ? -6.977 -1.432 11.848 1.00 84.06 150 CYS A O 1
ATOM 1154 N N . THR A 1 151 ? -6.875 -1.196 9.615 1.00 85.69 151 THR A N 1
ATOM 1155 C CA . THR A 1 151 ? -8.090 -0.371 9.482 1.00 85.69 151 THR A CA 1
ATOM 1156 C C . THR A 1 151 ? -9.318 -1.127 9.971 1.00 85.69 151 THR A C 1
ATOM 1158 O O . THR A 1 151 ? -10.058 -0.622 10.813 1.00 85.69 151 THR A O 1
ATOM 1161 N N . PHE A 1 152 ? -9.521 -2.355 9.486 1.00 83.75 152 PHE A N 1
ATOM 1162 C CA . PHE A 1 152 ? -10.652 -3.187 9.886 1.00 83.75 152 PHE A CA 1
ATOM 1163 C C . PHE A 1 152 ? -10.612 -3.523 11.373 1.00 83.75 152 PHE A C 1
ATOM 1165 O O . PHE A 1 152 ? -11.637 -3.405 12.044 1.00 83.75 152 PHE A O 1
ATOM 1172 N N . ALA A 1 153 ? -9.445 -3.889 11.907 1.00 82.06 153 ALA A N 1
ATOM 1173 C CA . ALA A 1 153 ? -9.282 -4.151 13.332 1.00 82.06 153 ALA A CA 1
ATOM 1174 C C . ALA A 1 153 ? -9.634 -2.909 14.164 1.00 82.06 153 ALA A C 1
ATOM 1176 O O . ALA A 1 153 ? -10.444 -2.997 15.085 1.00 82.06 153 ALA A O 1
ATOM 1177 N N . SER A 1 154 ? -9.093 -1.744 13.800 1.00 82.88 154 SER A N 1
ATOM 1178 C CA . SER A 1 154 ? -9.356 -0.479 14.489 1.00 82.88 154 SER A CA 1
ATOM 1179 C C . SER A 1 154 ? -10.842 -0.108 14.484 1.00 82.88 154 SER A C 1
ATOM 1181 O O . SER A 1 154 ? -11.407 0.156 15.544 1.00 82.88 154 SER A O 1
ATOM 1183 N N . LEU A 1 155 ? -11.500 -0.168 13.321 1.00 81.75 155 LEU A N 1
ATOM 1184 C CA . LEU A 1 155 ? -12.931 0.117 13.196 1.00 81.75 155 LEU A CA 1
ATOM 1185 C C . LEU A 1 155 ? -13.787 -0.885 13.972 1.00 81.75 155 LEU A C 1
ATOM 1187 O O . LEU A 1 155 ? -14.761 -0.490 14.608 1.00 81.75 155 LEU A O 1
ATOM 1191 N N . THR A 1 156 ? -13.411 -2.165 13.966 1.00 79.38 156 THR A N 1
ATOM 1192 C CA . THR A 1 156 ? -14.112 -3.200 14.735 1.00 79.38 156 THR A CA 1
ATOM 1193 C C . THR A 1 156 ? -14.025 -2.901 16.226 1.00 79.38 156 THR A C 1
ATOM 1195 O O . THR A 1 156 ? -15.051 -2.872 16.898 1.00 79.38 156 THR A O 1
ATOM 1198 N N . PHE A 1 157 ? -12.828 -2.610 16.745 1.00 77.44 157 PHE A N 1
ATOM 1199 C CA . PHE A 1 157 ? -12.671 -2.228 18.147 1.00 77.44 157 PHE A CA 1
ATOM 1200 C C . PHE A 1 157 ? -13.453 -0.954 18.484 1.00 77.44 157 PHE A C 1
ATOM 1202 O O . PHE A 1 157 ? -14.146 -0.933 19.498 1.00 77.44 157 PHE A O 1
ATOM 1209 N N . TRP A 1 158 ? -13.410 0.066 17.622 1.00 78.56 158 TRP A N 1
ATOM 1210 C CA . TRP A 1 158 ? -14.155 1.311 17.817 1.00 78.56 158 TRP A CA 1
ATOM 1211 C C . TRP A 1 158 ? -15.666 1.085 17.899 1.00 78.56 158 TRP A C 1
ATOM 1213 O O . TRP A 1 158 ? -16.315 1.594 18.814 1.00 78.56 158 TRP A O 1
ATOM 1223 N N . VAL A 1 159 ? -16.231 0.296 16.980 1.00 77.75 159 VAL A N 1
ATOM 1224 C CA . VAL A 1 159 ? -17.660 -0.043 16.987 1.00 77.75 159 VAL A CA 1
ATOM 1225 C C . VAL A 1 159 ? -18.005 -0.847 18.234 1.00 77.75 159 VAL A C 1
ATOM 1227 O O . VAL A 1 159 ? -18.909 -0.454 18.966 1.00 77.75 159 VAL A O 1
ATOM 1230 N N . CYS A 1 160 ? -17.256 -1.914 18.525 1.00 73.62 160 CYS A N 1
ATOM 1231 C CA . CYS A 1 160 ? -17.518 -2.789 19.665 1.00 73.62 160 CYS A CA 1
ATOM 1232 C C . CYS A 1 160 ? -17.498 -2.044 21.002 1.00 73.62 160 CYS A C 1
ATOM 1234 O O . CYS A 1 160 ? -18.302 -2.354 21.880 1.00 73.62 160 CYS A O 1
ATOM 1236 N N . LEU A 1 161 ? -16.585 -1.084 21.159 1.00 73.31 161 LEU A N 1
ATOM 1237 C CA . LEU A 1 161 ? -16.405 -0.341 22.404 1.00 73.31 161 LEU A CA 1
ATOM 1238 C C . LEU A 1 161 ? -17.411 0.815 22.556 1.00 73.31 161 LEU A C 1
ATOM 1240 O O . LEU A 1 161 ? -17.726 1.176 23.686 1.00 73.31 161 LEU A O 1
ATOM 1244 N N . ASN A 1 162 ? -17.962 1.346 21.456 1.00 72.62 162 ASN A N 1
ATOM 1245 C CA . ASN A 1 162 ? -18.993 2.393 21.491 1.00 72.62 162 ASN A CA 1
ATOM 1246 C C . ASN A 1 162 ? -20.439 1.871 21.426 1.00 72.62 162 ASN A C 1
ATOM 1248 O O . ASN A 1 162 ? -21.370 2.600 21.769 1.00 72.62 162 ASN A O 1
ATOM 1252 N N . THR A 1 163 ? -20.682 0.629 20.997 1.00 67.12 163 THR A N 1
ATOM 1253 C CA . THR A 1 163 ? -22.036 0.054 21.009 1.00 67.12 163 THR A CA 1
ATOM 1254 C C . THR A 1 163 ? -22.426 -0.462 22.395 1.00 67.12 163 THR A C 1
ATOM 1256 O O . THR A 1 163 ? -21.804 -1.383 22.914 1.00 67.12 163 THR A O 1
ATOM 1259 N N . LEU A 1 164 ? -23.531 0.049 22.952 1.00 58.03 164 LEU A N 1
ATOM 1260 C CA . LEU A 1 164 ? -24.119 -0.435 24.214 1.00 58.03 164 LEU A CA 1
ATOM 1261 C C . LEU A 1 164 ? -24.720 -1.856 24.125 1.00 58.03 164 LEU A C 1
ATOM 1263 O O . LEU A 1 164 ? -24.946 -2.487 25.154 1.00 58.03 164 LEU A O 1
ATOM 1267 N N . ASN A 1 165 ? -24.979 -2.371 22.915 1.00 67.38 165 ASN A N 1
ATOM 1268 C CA . ASN A 1 165 ? -25.602 -3.680 22.689 1.00 67.38 165 ASN A CA 1
ATOM 1269 C C . ASN A 1 165 ? -24.590 -4.738 22.223 1.00 67.38 165 ASN A C 1
ATOM 1271 O O . ASN A 1 165 ? -24.064 -4.673 21.110 1.00 67.38 165 ASN A O 1
ATOM 1275 N N . VAL A 1 166 ? -24.415 -5.779 23.044 1.00 68.00 166 VAL A N 1
ATOM 1276 C CA . VAL A 1 166 ? -23.503 -6.916 22.802 1.00 68.00 166 VAL A CA 1
ATOM 1277 C C . VAL A 1 166 ? -23.839 -7.671 21.508 1.00 68.00 166 VAL A C 1
ATOM 1279 O O . VAL A 1 166 ? -22.942 -8.124 20.804 1.00 68.00 166 VAL A O 1
ATOM 1282 N N . ILE A 1 167 ? -25.125 -7.766 21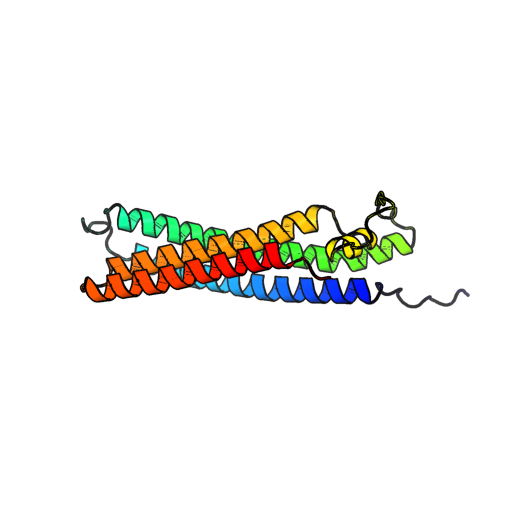.155 1.00 70.75 167 ILE A N 1
ATOM 1283 C CA . ILE A 1 167 ? -25.588 -8.470 19.947 1.00 70.75 167 ILE A CA 1
ATOM 1284 C C . ILE A 1 167 ? -25.117 -7.747 18.679 1.00 70.75 167 ILE A C 1
ATOM 1286 O O . ILE A 1 167 ? -24.588 -8.379 17.767 1.00 70.75 167 ILE A O 1
ATOM 1290 N N . THR A 1 168 ? -25.262 -6.420 18.631 1.00 68.50 168 THR A N 1
ATOM 1291 C CA . THR A 1 168 ? -24.835 -5.606 17.485 1.00 68.50 168 THR A CA 1
ATOM 1292 C C . THR A 1 168 ? -23.320 -5.675 17.306 1.00 68.50 168 THR A C 1
ATOM 1294 O O . THR A 1 168 ? -22.854 -5.914 16.197 1.00 68.50 168 THR A O 1
ATOM 1297 N N . SER A 1 169 ? -22.574 -5.572 18.410 1.00 67.00 169 SER A N 1
ATOM 1298 C CA . SER A 1 169 ? -21.116 -5.737 18.453 1.00 67.00 169 SER A CA 1
ATOM 1299 C C . SER A 1 169 ? -20.670 -7.105 17.905 1.00 67.00 169 SER A C 1
ATOM 1301 O O . SER A 1 169 ? -19.845 -7.181 16.989 1.00 67.00 169 SER A O 1
ATOM 1303 N N . GLY A 1 170 ? -21.301 -8.192 18.367 1.00 69.56 170 GLY A N 1
ATOM 1304 C CA . GLY A 1 170 ? -21.012 -9.552 17.905 1.00 69.56 170 GLY A CA 1
ATOM 1305 C C . GLY A 1 170 ? -21.269 -9.756 16.409 1.00 69.56 170 GLY A C 1
ATOM 1306 O O . GLY A 1 170 ? -20.420 -10.307 15.709 1.00 69.56 170 GLY A O 1
ATOM 1307 N N . ILE A 1 171 ? -22.397 -9.256 15.891 1.00 75.75 171 ILE A N 1
ATOM 1308 C CA . ILE A 1 171 ? -22.715 -9.326 14.455 1.00 75.75 171 ILE A CA 1
ATOM 1309 C C . ILE A 1 171 ? -21.689 -8.530 13.636 1.00 75.75 171 ILE A C 1
ATOM 1311 O O . ILE A 1 171 ? -21.199 -9.030 12.623 1.00 75.75 171 ILE A O 1
ATOM 1315 N N . THR A 1 172 ? -21.304 -7.331 14.086 1.00 71.00 172 THR A N 1
ATOM 1316 C CA . THR A 1 172 ? -20.294 -6.525 13.384 1.00 71.00 172 THR A CA 1
ATOM 1317 C C . THR A 1 172 ? -18.920 -7.191 13.364 1.00 71.00 172 THR A C 1
ATOM 1319 O O . THR A 1 172 ? -18.278 -7.194 12.316 1.00 71.00 172 THR A O 1
ATOM 1322 N N . MET A 1 173 ? -18.494 -7.843 14.454 1.00 72.06 173 MET A N 1
ATOM 1323 C CA . MET A 1 173 ? -17.238 -8.607 14.488 1.00 72.06 173 MET A CA 1
ATOM 1324 C C . MET A 1 173 ? -17.224 -9.752 13.473 1.00 72.06 173 MET A C 1
ATOM 1326 O O . MET A 1 173 ? -16.219 -9.954 12.794 1.00 72.06 173 MET A O 1
ATOM 1330 N N . ILE A 1 174 ? -18.331 -10.491 13.349 1.00 77.62 174 ILE A N 1
ATOM 1331 C CA . ILE A 1 174 ? -18.440 -11.601 12.393 1.00 77.62 174 ILE A CA 1
ATOM 1332 C C . ILE A 1 174 ? -18.355 -11.074 10.958 1.00 77.62 174 ILE A C 1
ATOM 1334 O O . ILE A 1 174 ? -17.600 -11.616 10.154 1.00 77.62 174 ILE A O 1
ATOM 1338 N N . ILE A 1 175 ? -19.082 -9.998 10.643 1.00 79.00 175 ILE A N 1
ATOM 1339 C CA . ILE A 1 175 ? -19.064 -9.392 9.305 1.00 79.00 175 ILE A CA 1
ATOM 1340 C C . ILE A 1 175 ? -17.655 -8.896 8.961 1.00 79.00 175 ILE A C 1
ATOM 1342 O O . ILE A 1 175 ? -17.131 -9.245 7.904 1.00 79.00 175 ILE A O 1
ATOM 1346 N N . PHE A 1 176 ? -17.004 -8.143 9.854 1.00 71.44 176 PHE A N 1
ATOM 1347 C CA . PHE A 1 176 ? -15.645 -7.651 9.613 1.00 71.44 176 PHE A CA 1
ATOM 1348 C C . PHE A 1 176 ? -14.615 -8.782 9.516 1.00 71.44 176 PHE A C 1
ATOM 1350 O O . PHE A 1 176 ? -13.737 -8.732 8.656 1.00 71.44 176 PHE A O 1
ATOM 1357 N N . GLY A 1 177 ? -14.748 -9.832 10.332 1.00 74.56 177 GLY A N 1
ATOM 1358 C CA . GLY A 1 177 ? -13.901 -11.021 10.256 1.00 74.56 177 GLY A CA 1
ATOM 1359 C C . GLY A 1 177 ? -14.035 -11.754 8.919 1.00 74.56 177 GLY A C 1
ATOM 1360 O O . GLY A 1 177 ? -13.025 -12.087 8.301 1.00 74.56 177 GLY A O 1
ATOM 1361 N N . LEU A 1 178 ? -15.263 -11.944 8.426 1.00 81.00 178 LEU A N 1
ATOM 1362 C CA . LEU A 1 178 ? -15.517 -12.562 7.120 1.00 81.00 178 LEU A CA 1
ATOM 1363 C C . LEU A 1 178 ? -14.939 -11.733 5.970 1.00 81.00 178 LEU A C 1
ATOM 1365 O O . LEU A 1 178 ? -14.333 -12.297 5.060 1.00 81.00 178 LEU A O 1
ATOM 1369 N N . VAL A 1 179 ? -15.072 -10.405 6.026 1.00 78.69 179 VAL A N 1
ATOM 1370 C CA . VAL A 1 179 ? -14.473 -9.502 5.031 1.00 78.69 179 VAL A CA 1
ATOM 1371 C C . VAL A 1 179 ? -12.945 -9.588 5.069 1.00 78.69 179 VAL A C 1
ATOM 1373 O O . VAL A 1 179 ? -12.321 -9.722 4.019 1.00 78.69 179 VAL A O 1
ATOM 1376 N N . GLY A 1 180 ? -12.334 -9.590 6.257 1.00 72.19 180 GLY A N 1
ATOM 1377 C CA . GLY A 1 180 ? -10.886 -9.753 6.410 1.00 72.19 180 GLY A CA 1
ATOM 1378 C C . GLY A 1 180 ? -10.378 -11.077 5.830 1.00 72.19 180 GLY A C 1
ATOM 1379 O O . GLY A 1 180 ? -9.409 -11.088 5.073 1.00 72.19 180 GLY A O 1
ATOM 1380 N N . ILE A 1 181 ? -11.073 -12.185 6.110 1.00 79.19 181 ILE A N 1
ATOM 1381 C CA . ILE A 1 181 ? -10.754 -13.500 5.534 1.00 79.19 181 ILE A CA 1
ATOM 1382 C C . ILE A 1 181 ? -10.896 -13.469 4.010 1.00 79.19 181 ILE A C 1
ATOM 1384 O O . ILE A 1 181 ? -10.010 -13.958 3.317 1.00 79.19 181 ILE A O 1
ATOM 1388 N N . ALA A 1 182 ? -11.960 -12.867 3.472 1.00 80.50 182 ALA A N 1
ATOM 1389 C CA . ALA A 1 182 ? -12.162 -12.763 2.029 1.00 80.50 182 ALA A CA 1
ATOM 1390 C C . ALA A 1 182 ? -11.024 -11.992 1.336 1.00 80.50 182 ALA A C 1
ATOM 1392 O O . ALA A 1 182 ? -10.543 -12.430 0.293 1.00 80.50 182 ALA A O 1
ATOM 1393 N N . VAL A 1 183 ? -10.544 -10.897 1.937 1.00 75.31 183 VAL A N 1
ATOM 1394 C C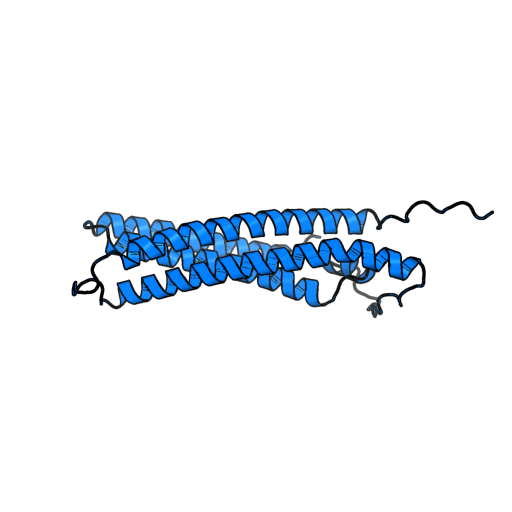A . VAL A 1 183 ? -9.400 -10.121 1.422 1.00 75.31 183 VAL A CA 1
ATOM 1395 C C . VAL A 1 183 ? -8.111 -10.946 1.454 1.00 75.31 183 VAL A C 1
ATOM 1397 O O . VAL A 1 183 ? -7.375 -10.969 0.468 1.00 75.31 183 VAL A O 1
ATOM 1400 N N . ILE A 1 184 ? -7.851 -11.676 2.543 1.00 75.94 184 ILE A N 1
ATOM 1401 C CA . ILE A 1 184 ? -6.675 -12.554 2.652 1.00 75.94 184 ILE A CA 1
ATOM 1402 C C . ILE A 1 184 ? -6.747 -13.691 1.624 1.00 75.94 184 ILE A C 1
ATOM 1404 O O . ILE A 1 184 ? -5.751 -13.995 0.973 1.00 75.94 184 ILE A O 1
ATOM 1408 N N . VAL A 1 185 ? -7.917 -14.306 1.439 1.00 80.69 185 VAL A N 1
ATOM 1409 C CA . VAL A 1 185 ? -8.118 -15.379 0.455 1.00 80.69 185 VAL A CA 1
ATOM 1410 C C . VAL A 1 185 ? -7.928 -14.857 -0.966 1.00 80.69 185 VAL A C 1
ATOM 1412 O O . VAL A 1 185 ? -7.215 -15.491 -1.739 1.00 80.69 185 VAL A O 1
ATOM 1415 N N . ALA A 1 186 ? -8.493 -13.695 -1.302 1.00 76.25 186 ALA A N 1
ATOM 1416 C CA . ALA A 1 186 ? -8.270 -13.048 -2.592 1.00 76.25 186 ALA A CA 1
ATOM 1417 C C . ALA A 1 186 ? -6.777 -12.776 -2.835 1.00 76.25 186 ALA A C 1
ATOM 1419 O O . ALA A 1 186 ? -6.276 -13.053 -3.920 1.00 76.25 186 ALA A O 1
ATOM 1420 N N . PHE A 1 187 ? -6.046 -12.330 -1.810 1.00 68.94 187 PHE A N 1
ATOM 1421 C CA . PHE A 1 187 ? -4.601 -12.132 -1.900 1.00 68.94 187 PHE A CA 1
ATOM 1422 C C . PHE A 1 187 ? -3.834 -13.439 -2.149 1.00 68.94 187 PHE A C 1
ATOM 1424 O O . PHE A 1 187 ? -2.996 -13.515 -3.051 1.00 68.94 187 PHE A O 1
ATOM 1431 N N . VAL A 1 188 ? -4.149 -14.501 -1.404 1.00 72.81 188 VAL A N 1
ATOM 1432 C CA . VAL A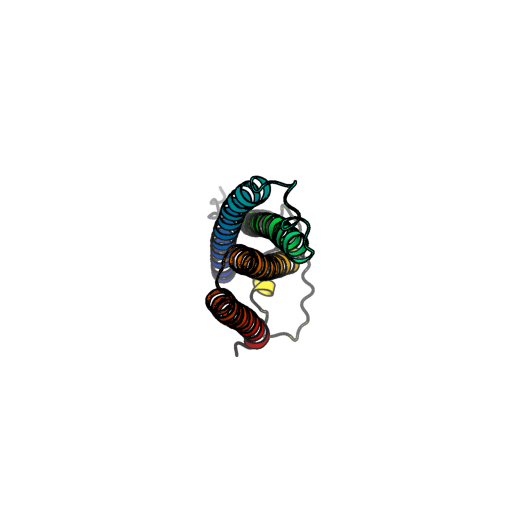 1 188 ? -3.545 -15.824 -1.625 1.00 72.81 188 VAL A CA 1
ATOM 1433 C C . VAL A 1 188 ? -3.864 -16.329 -3.033 1.00 72.81 188 VAL A C 1
ATOM 1435 O O . VAL A 1 188 ? -2.976 -16.842 -3.707 1.00 72.81 188 VAL A O 1
ATOM 1438 N N . MET A 1 189 ? -5.092 -16.127 -3.518 1.00 74.44 189 MET A N 1
ATOM 1439 C CA . MET A 1 189 ? -5.472 -16.461 -4.892 1.00 74.44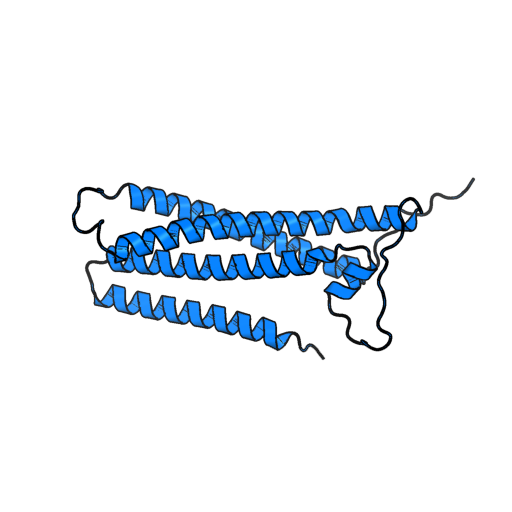 189 MET A CA 1
ATOM 1440 C C . MET A 1 189 ? -4.702 -15.641 -5.926 1.00 74.44 189 MET A C 1
ATOM 1442 O O . MET A 1 189 ? -4.353 -16.197 -6.957 1.00 74.44 189 MET A O 1
ATOM 1446 N N . THR A 1 190 ? -4.390 -14.367 -5.671 1.00 65.00 190 THR A N 1
ATOM 1447 C CA . THR A 1 190 ? -3.540 -13.585 -6.583 1.00 65.00 190 THR A CA 1
ATOM 1448 C C . THR A 1 190 ? -2.095 -14.082 -6.599 1.00 65.00 190 THR A C 1
ATOM 1450 O O . THR A 1 190 ? -1.545 -14.244 -7.678 1.00 65.00 190 THR A O 1
ATOM 1453 N N . ILE A 1 191 ? -1.507 -14.435 -5.449 1.00 61.22 191 ILE A N 1
ATOM 1454 C CA . ILE A 1 191 ? -0.135 -14.976 -5.395 1.00 61.22 191 ILE A CA 1
ATOM 1455 C C . ILE A 1 191 ? -0.049 -16.358 -6.055 1.00 61.22 191 ILE A C 1
ATOM 1457 O O . ILE A 1 191 ? 0.892 -16.649 -6.786 1.00 61.22 191 ILE A O 1
ATOM 1461 N N . VAL A 1 192 ? -1.020 -17.232 -5.782 1.00 62.44 192 VAL A N 1
ATOM 1462 C CA . VAL A 1 192 ? -1.044 -18.606 -6.313 1.00 62.44 192 VAL A CA 1
ATOM 1463 C C . VAL A 1 192 ? -1.531 -18.633 -7.769 1.00 62.44 192 VAL A C 1
ATOM 1465 O O . VAL A 1 192 ? -1.173 -19.527 -8.533 1.00 62.44 192 VAL A O 1
ATOM 1468 N N . GLY A 1 193 ? -2.339 -17.648 -8.164 1.00 47.75 193 GLY A N 1
ATOM 1469 C CA . GLY A 1 193 ? -2.977 -17.528 -9.473 1.00 47.75 193 GLY A CA 1
ATOM 1470 C C . GLY A 1 193 ? -2.124 -16.874 -10.559 1.00 47.75 193 GLY A C 1
ATOM 1471 O O . GLY A 1 193 ? -2.552 -16.868 -11.710 1.00 47.75 193 GLY A O 1
ATOM 1472 N N . GLU A 1 194 ? -0.914 -16.389 -10.258 1.00 47.59 194 GLU A N 1
ATOM 1473 C CA . GLU A 1 194 ? 0.041 -15.908 -11.276 1.00 47.59 194 GLU A CA 1
ATOM 1474 C C . GLU A 1 194 ? 0.612 -17.026 -12.177 1.00 47.59 194 GLU A C 1
ATOM 1476 O O . GLU A 1 194 ? 1.434 -16.771 -13.052 1.00 47.59 194 GLU A O 1
ATOM 1481 N N . GLY A 1 195 ? 0.115 -18.263 -12.064 1.00 43.19 195 GLY A N 1
ATOM 1482 C CA . GLY A 1 195 ? 0.283 -19.316 -13.069 1.00 43.19 195 GLY A CA 1
ATOM 1483 C C . GLY A 1 195 ? -0.561 -19.090 -14.330 1.00 43.19 195 GLY A C 1
ATOM 1484 O O . GLY A 1 195 ? -1.367 -19.952 -14.686 1.00 43.19 195 GLY A O 1
ATOM 1485 N N . TRP A 1 196 ? -0.400 -17.951 -15.007 1.00 36.81 196 TRP A N 1
ATOM 1486 C CA . TRP A 1 196 ? -0.984 -17.750 -16.334 1.00 36.81 196 TRP A CA 1
ATOM 1487 C C . TRP A 1 196 ? -0.189 -18.590 -17.340 1.00 36.81 196 TRP A C 1
ATOM 1489 O O . TRP A 1 196 ? 0.948 -18.264 -17.672 1.00 36.81 196 TRP A O 1
ATOM 1499 N N . LYS A 1 197 ? -0.782 -19.716 -17.752 1.00 34.44 197 LYS A N 1
ATOM 1500 C CA . LYS A 1 197 ? -0.367 -20.480 -18.937 1.00 34.44 197 LYS A CA 1
ATOM 1501 C C . LYS A 1 197 ? -0.552 -19.667 -20.212 1.00 34.44 197 LYS A C 1
ATOM 1503 O O . LYS A 1 197 ? -1.555 -18.921 -20.281 1.00 34.44 197 LYS A O 1
#

pLDDT: mean 74.92, std 13.66, range [34.44, 93.31]